Protein AF-D3L8X4-F1 (afdb_monomer_lite)

Secondary structure (DSSP, 8-state):
-------TTHHHHHHHHHHHHHHHHHHHHHHHHHHHHS-HHHHHTTTHHHHHHHHHHHHHHHHHHHHH-TTS-GGGGHHHHHHHHHHHHHHHHHH-HHHHHHHHHHHHHHHHTT-GGGT-SSHHHHHHHHHHHHHHHHHHHHHHHHSS--HHHHHHHHHHHHHHHHHHHHHH---HHHHHHHHHHHHHHHHHHHHH-TT-TTTT----

pLDDT: mean 77.78, std 13.48, range [36.12, 93.31]

Foldseek 3Di:
DDDDPPDPPPPPVVLVVVLVVQLVVLCCLLVLVCVVVFPVVLLVVVPVLNVLLSLLSSLLSSLVLQCLDPVHPNVVSVVSLVSQLVSLVVNCVVPHVVLSVLSNVSSVLSVCCNPVVVVLLDLNVLLVNLLNSLPSSNQSSVCSGPVDDDPVSVVCSVLSSLVSSLVCLVRSDPDPVSSVVSNVVSVVVNVVSCVPDPSNCSVVPPPD

Organism: NCBI:txid655225

Radius of gyration: 18.28 Å; chains: 1; bounding box: 57×39×47 Å

Structure (mmCIF, N/CA/C/O backbone):
data_AF-D3L8X4-F1
#
_entry.id   AF-D3L8X4-F1
#
loop_
_atom_site.group_PDB
_atom_site.id
_atom_site.type_symbol
_atom_site.label_atom_id
_atom_site.label_alt_id
_atom_site.label_comp_id
_atom_site.label_asym_id
_atom_site.label_entity_id
_atom_site.label_seq_id
_atom_site.pdbx_PDB_ins_code
_atom_site.Cartn_x
_atom_site.Cartn_y
_atom_site.Cartn_z
_atom_site.occupancy
_atom_site.B_iso_or_equiv
_atom_site.auth_seq_id
_atom_site.auth_comp_id
_atom_site.auth_asym_id
_atom_site.auth_atom_id
_atom_site.pdbx_PDB_model_num
ATOM 1 N N . MET A 1 1 ? 35.242 19.001 -26.890 1.00 40.59 1 MET A N 1
ATOM 2 C CA . MET A 1 1 ? 33.912 18.676 -26.333 1.00 40.59 1 MET A CA 1
ATOM 3 C C . MET A 1 1 ? 34.114 18.474 -24.847 1.00 40.59 1 MET A C 1
ATOM 5 O O . MET A 1 1 ? 34.851 17.574 -24.482 1.00 40.59 1 MET A O 1
ATOM 9 N N . ASN A 1 2 ? 33.601 19.389 -24.024 1.00 36.94 2 ASN A N 1
ATOM 10 C CA . ASN A 1 2 ? 33.725 19.290 -22.573 1.00 36.94 2 ASN A CA 1
ATOM 11 C C . ASN A 1 2 ? 32.807 18.172 -22.081 1.00 36.94 2 ASN A C 1
ATOM 13 O O . ASN A 1 2 ? 31.586 18.304 -22.165 1.00 36.94 2 ASN A O 1
ATOM 17 N N . ASP A 1 3 ? 33.402 17.101 -21.566 1.00 47.50 3 ASP A N 1
ATOM 18 C CA . ASP A 1 3 ? 32.707 16.118 -20.747 1.00 47.50 3 ASP A CA 1
ATOM 19 C C . ASP A 1 3 ? 32.223 16.820 -19.481 1.00 47.50 3 ASP A C 1
ATOM 21 O O . ASP A 1 3 ? 32.998 17.134 -18.579 1.00 47.50 3 ASP A O 1
ATOM 25 N N . ILE A 1 4 ? 30.928 17.122 -19.437 1.00 46.19 4 ILE A N 1
ATOM 26 C CA . ILE A 1 4 ? 30.266 17.575 -18.219 1.00 46.19 4 ILE A CA 1
ATOM 27 C C . ILE A 1 4 ? 30.192 16.346 -17.304 1.00 46.19 4 ILE A C 1
ATOM 29 O O . ILE A 1 4 ? 29.472 15.398 -17.632 1.00 46.19 4 ILE A O 1
ATOM 33 N N . PRO A 1 5 ? 30.898 16.314 -16.161 1.00 43.34 5 PRO A N 1
ATOM 34 C CA . PRO A 1 5 ? 30.769 15.202 -15.239 1.00 43.34 5 PRO A CA 1
ATOM 35 C C . PRO A 1 5 ? 29.367 15.262 -14.627 1.00 43.34 5 PRO A C 1
ATOM 37 O O . PRO A 1 5 ? 29.060 16.141 -13.819 1.00 43.34 5 PRO A O 1
ATOM 40 N N . VAL A 1 6 ? 28.492 14.332 -15.020 1.00 46.81 6 VAL A N 1
ATOM 41 C CA . VAL A 1 6 ? 27.186 14.147 -14.380 1.00 46.81 6 VAL A CA 1
ATOM 42 C C . VAL A 1 6 ? 27.444 13.784 -12.919 1.00 46.81 6 VAL A C 1
ATOM 44 O O . VAL A 1 6 ? 27.906 12.696 -12.576 1.00 46.81 6 VAL A O 1
ATOM 47 N N . LYS A 1 7 ? 27.213 14.767 -12.052 1.00 41.25 7 LYS A N 1
ATOM 48 C CA . LYS A 1 7 ? 27.505 14.734 -10.624 1.00 41.25 7 LYS A CA 1
ATOM 49 C C . LYS A 1 7 ? 26.702 13.604 -9.964 1.00 41.25 7 LYS A C 1
ATOM 51 O O . LYS A 1 7 ? 25.487 13.697 -9.803 1.00 41.25 7 LYS A O 1
ATOM 56 N N . LYS A 1 8 ? 27.403 12.564 -9.502 1.00 46.94 8 LYS A N 1
ATOM 57 C CA . LYS A 1 8 ? 26.900 11.380 -8.764 1.00 46.94 8 LYS A CA 1
ATOM 58 C C . LYS A 1 8 ? 26.230 11.705 -7.407 1.00 46.94 8 LYS A C 1
ATOM 60 O O . LYS A 1 8 ? 25.920 10.815 -6.627 1.00 46.94 8 LYS A O 1
ATOM 65 N N . THR A 1 9 ? 26.009 12.987 -7.103 1.00 45.62 9 THR A N 1
ATOM 66 C CA . THR A 1 9 ? 25.333 13.481 -5.891 1.00 45.62 9 THR A CA 1
ATOM 67 C C . THR A 1 9 ? 23.811 13.576 -6.045 1.00 45.62 9 THR A C 1
ATOM 69 O O . THR A 1 9 ? 23.129 13.909 -5.081 1.00 45.62 9 THR A O 1
ATOM 72 N N . SER A 1 10 ? 23.272 13.287 -7.236 1.00 52.22 10 SER A N 1
ATOM 73 C CA . SER A 1 10 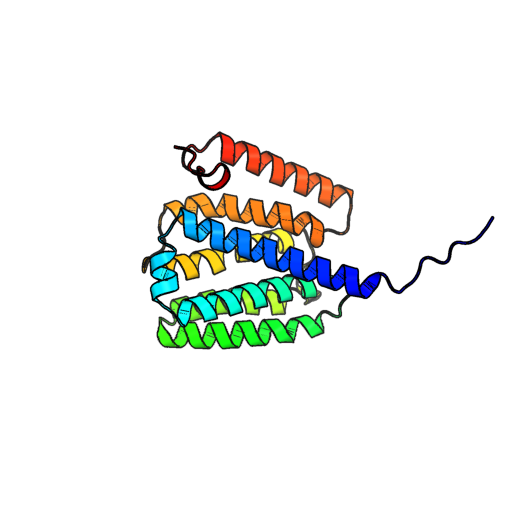? 21.833 13.337 -7.534 1.00 52.22 10 SER A CA 1
ATOM 74 C C . SER A 1 10 ? 21.023 12.152 -6.980 1.00 52.22 10 SER A C 1
ATOM 76 O O . SER A 1 10 ? 19.798 12.217 -7.001 1.00 52.22 10 SER A O 1
ATOM 78 N N . ASP A 1 11 ? 21.654 11.087 -6.472 1.00 68.19 11 ASP A N 1
ATOM 79 C CA . ASP A 1 11 ? 20.924 9.862 -6.104 1.00 68.19 11 ASP A CA 1
ATOM 80 C C . ASP A 1 11 ? 20.135 9.980 -4.792 1.00 68.19 11 ASP A C 1
ATOM 82 O O . ASP A 1 11 ? 18.967 9.604 -4.735 1.00 68.19 11 ASP A O 1
ATOM 86 N N . ARG A 1 12 ? 20.726 10.523 -3.717 1.00 73.38 12 ARG A N 1
ATOM 87 C CA . ARG A 1 12 ? 20.057 10.535 -2.398 1.00 73.38 12 ARG A CA 1
ATOM 88 C C . ARG A 1 12 ? 18.854 11.469 -2.357 1.00 73.38 12 ARG A C 1
ATOM 90 O O . ARG A 1 12 ? 17.791 11.060 -1.901 1.00 73.38 12 ARG A O 1
ATOM 97 N N . SER A 1 13 ? 19.003 12.698 -2.847 1.00 80.25 13 SER A N 1
ATOM 98 C CA . SER A 1 13 ? 17.906 13.671 -2.862 1.00 80.25 13 SER A CA 1
ATOM 99 C C . SER A 1 13 ? 16.756 13.194 -3.749 1.00 80.25 13 SER A C 1
ATOM 101 O O . SER A 1 13 ? 15.600 13.292 -3.352 1.00 80.25 13 SER A O 1
ATOM 103 N N . PHE A 1 14 ? 17.063 12.596 -4.905 1.00 81.19 14 PHE A N 1
ATOM 104 C CA . PHE A 1 14 ? 16.056 12.014 -5.792 1.00 81.19 14 PHE A CA 1
ATOM 105 C C . PHE A 1 14 ? 15.312 10.839 -5.140 1.00 81.19 14 PHE A C 1
ATOM 107 O O . PHE A 1 14 ? 14.086 10.766 -5.231 1.00 81.19 14 PHE A O 1
ATOM 114 N N . LEU A 1 15 ? 16.022 9.952 -4.433 1.00 82.50 15 LEU A N 1
ATOM 115 C CA . LEU A 1 15 ? 15.408 8.847 -3.690 1.00 82.50 15 LEU A CA 1
ATOM 116 C C . LEU A 1 15 ? 14.496 9.344 -2.563 1.00 82.50 15 LEU A C 1
ATOM 118 O O . LEU A 1 15 ? 13.393 8.823 -2.416 1.00 82.50 15 LEU A O 1
ATOM 122 N N . ILE A 1 16 ? 14.923 10.360 -1.806 1.00 84.75 16 ILE A N 1
ATOM 123 C CA . ILE A 1 16 ? 14.124 10.956 -0.724 1.00 84.75 16 ILE A CA 1
ATOM 124 C C . ILE A 1 16 ? 12.859 11.615 -1.285 1.00 84.75 16 ILE A C 1
ATOM 126 O O . ILE A 1 16 ? 11.770 11.431 -0.749 1.00 84.75 16 ILE A O 1
ATOM 130 N N . VAL A 1 17 ? 12.969 12.354 -2.390 1.00 86.88 17 VAL A N 1
ATOM 131 C CA . VAL A 1 17 ? 11.794 12.950 -3.041 1.00 86.88 17 VAL A CA 1
ATOM 132 C C . VAL A 1 17 ? 10.856 11.857 -3.556 1.00 86.88 17 VAL A C 1
ATOM 134 O O . VAL A 1 17 ? 9.650 11.932 -3.339 1.00 86.88 17 VAL A O 1
ATOM 137 N N . SER A 1 18 ? 11.399 10.807 -4.173 1.00 86.12 18 SER A N 1
ATOM 138 C CA . SER A 1 18 ? 10.608 9.708 -4.736 1.00 86.12 18 SER A CA 1
ATOM 139 C C . SER A 1 18 ? 9.872 8.902 -3.663 1.00 86.12 18 SER A C 1
ATOM 141 O O . SER A 1 18 ? 8.694 8.588 -3.845 1.00 86.12 18 SER A O 1
ATOM 143 N N . ILE A 1 19 ? 10.528 8.587 -2.539 1.00 88.56 19 ILE A N 1
ATOM 144 C CA . ILE A 1 19 ? 9.893 7.845 -1.444 1.00 88.56 19 ILE A CA 1
ATOM 145 C C . ILE A 1 19 ? 8.804 8.686 -0.784 1.00 88.56 19 ILE A C 1
ATOM 147 O O . ILE A 1 19 ? 7.702 8.182 -0.576 1.00 88.56 19 ILE A O 1
ATOM 151 N N . SER A 1 20 ? 9.063 9.973 -0.540 1.00 88.88 20 SER A N 1
ATOM 152 C CA . SER A 1 20 ? 8.085 10.891 0.046 1.00 88.88 20 SER A CA 1
ATOM 153 C C . SER A 1 20 ? 6.877 11.072 -0.864 1.00 88.88 20 SER A C 1
ATOM 155 O O . SER A 1 20 ? 5.747 10.959 -0.400 1.00 88.88 20 SER A O 1
ATOM 157 N N . LEU A 1 21 ? 7.096 11.271 -2.167 1.00 89.00 21 LEU A N 1
ATOM 158 C CA . LEU A 1 21 ? 6.015 11.412 -3.140 1.00 89.00 21 LEU A CA 1
ATOM 159 C C . LEU A 1 21 ? 5.182 10.129 -3.246 1.00 89.00 21 LEU A C 1
ATOM 161 O O . LEU A 1 21 ? 3.957 10.187 -3.224 1.00 89.00 21 LEU A O 1
ATOM 165 N N . THR A 1 22 ? 5.833 8.965 -3.308 1.00 88.62 22 THR A N 1
ATOM 166 C CA . THR A 1 22 ? 5.134 7.672 -3.377 1.00 88.62 22 THR A CA 1
ATOM 167 C C . THR A 1 22 ? 4.300 7.436 -2.121 1.00 88.62 22 THR A C 1
ATOM 169 O O . THR A 1 22 ? 3.119 7.108 -2.211 1.00 88.62 22 THR A O 1
ATOM 172 N N . THR A 1 23 ? 4.893 7.675 -0.952 1.00 89.94 23 THR A N 1
ATOM 173 C CA . THR A 1 23 ? 4.225 7.580 0.354 1.00 89.94 23 THR A CA 1
ATOM 174 C C . THR A 1 23 ? 3.018 8.513 0.415 1.00 89.94 23 THR A C 1
ATOM 176 O O . THR A 1 23 ? 1.929 8.081 0.795 1.00 89.94 23 THR A O 1
ATOM 179 N N . ALA A 1 24 ? 3.178 9.768 -0.015 1.00 89.56 24 ALA A N 1
ATOM 180 C CA . ALA A 1 24 ? 2.105 10.753 -0.043 1.00 89.56 24 ALA A CA 1
ATOM 181 C C . ALA A 1 24 ? 0.954 10.324 -0.960 1.00 89.56 24 ALA A C 1
ATOM 183 O O . ALA A 1 24 ? -0.195 10.407 -0.545 1.00 89.56 24 ALA A O 1
ATOM 184 N N . ILE A 1 25 ? 1.239 9.807 -2.160 1.00 90.06 25 ILE A N 1
ATOM 185 C CA . ILE A 1 25 ? 0.203 9.362 -3.105 1.00 90.06 25 ILE A CA 1
ATOM 186 C C . ILE A 1 25 ? -0.567 8.153 -2.561 1.00 90.06 25 ILE A C 1
ATOM 188 O O . ILE A 1 25 ? -1.795 8.156 -2.596 1.00 90.06 25 ILE A O 1
ATOM 192 N N . PHE A 1 26 ? 0.121 7.147 -2.009 1.00 89.81 26 PHE A N 1
ATOM 193 C CA . PHE A 1 26 ? -0.540 5.993 -1.384 1.00 89.81 26 PHE A CA 1
ATOM 194 C C . PHE A 1 26 ? -1.494 6.419 -0.268 1.00 89.81 26 PHE A C 1
ATOM 196 O O . PHE A 1 26 ? -2.656 6.014 -0.246 1.00 89.81 26 PHE A O 1
ATOM 203 N N . ASN A 1 27 ? -1.004 7.267 0.638 1.00 89.69 27 ASN A N 1
ATOM 204 C CA . ASN A 1 27 ? -1.807 7.771 1.742 1.00 89.69 27 ASN A CA 1
ATOM 205 C C . ASN A 1 27 ? -2.957 8.639 1.225 1.00 89.69 27 ASN A C 1
ATOM 207 O O . ASN A 1 27 ? -4.087 8.446 1.656 1.00 89.69 27 ASN A O 1
ATOM 211 N N . PHE A 1 28 ? -2.714 9.523 0.260 1.00 88.38 28 PHE A N 1
ATOM 212 C CA . PHE A 1 28 ? -3.764 10.335 -0.341 1.00 88.38 28 PHE A CA 1
ATOM 213 C C . PHE A 1 28 ? -4.887 9.463 -0.910 1.00 88.38 28 PHE A C 1
ATOM 215 O O . PHE A 1 28 ? -6.039 9.693 -0.570 1.00 88.38 28 PHE A O 1
ATOM 222 N N . ILE A 1 29 ? -4.575 8.415 -1.681 1.00 87.00 29 ILE A N 1
ATOM 223 C CA . ILE A 1 29 ? -5.592 7.509 -2.240 1.00 87.00 29 ILE A CA 1
ATOM 224 C C . ILE A 1 29 ? -6.403 6.828 -1.125 1.00 87.00 29 ILE A C 1
ATOM 226 O O . ILE A 1 29 ? -7.634 6.824 -1.179 1.00 87.00 29 ILE A O 1
ATOM 230 N N . TRP A 1 30 ? -5.744 6.271 -0.103 1.00 87.56 30 TRP A N 1
ATOM 231 C CA . TRP A 1 30 ? -6.435 5.581 0.994 1.00 87.56 30 TRP A CA 1
ATOM 232 C C . TRP A 1 30 ? -7.307 6.516 1.835 1.00 87.56 30 TRP A C 1
ATOM 234 O O . TRP A 1 30 ? -8.463 6.198 2.115 1.00 87.56 30 TRP A O 1
ATOM 244 N N . TRP A 1 31 ? -6.771 7.668 2.231 1.00 85.19 31 TRP A N 1
ATOM 245 C CA . TRP A 1 31 ? -7.456 8.605 3.119 1.00 85.19 31 TRP A CA 1
ATOM 246 C C . TRP A 1 31 ? -8.526 9.423 2.392 1.00 85.19 31 TRP A C 1
ATOM 248 O O . TRP A 1 31 ? -9.583 9.674 2.969 1.00 85.19 31 TRP A O 1
ATOM 258 N N . LEU A 1 32 ? -8.321 9.762 1.115 1.00 82.75 32 LEU A N 1
ATOM 259 C CA . LEU A 1 32 ? -9.352 10.388 0.285 1.00 82.75 32 LEU A CA 1
ATOM 260 C C . LEU A 1 32 ? -10.552 9.452 0.115 1.00 82.75 32 LEU A C 1
ATOM 262 O O . LEU A 1 32 ? -11.692 9.878 0.291 1.00 82.75 32 LEU A O 1
ATOM 266 N N . TYR A 1 33 ? -10.304 8.166 -0.157 1.00 80.06 33 TYR A N 1
ATOM 267 C CA . TYR A 1 33 ? -11.372 7.173 -0.257 1.00 80.06 33 TYR A CA 1
ATOM 268 C C . TYR A 1 33 ? -12.216 7.094 1.026 1.00 80.06 33 TYR A C 1
ATOM 270 O O . TYR A 1 33 ? -13.444 7.008 0.955 1.00 80.06 33 TYR A O 1
ATOM 278 N N . LEU A 1 34 ? -11.572 7.156 2.196 1.00 77.56 34 LEU A N 1
ATOM 279 C CA . LEU A 1 34 ? -12.264 7.147 3.488 1.00 77.56 34 LEU A CA 1
ATOM 280 C C . LEU A 1 34 ? -13.038 8.422 3.773 1.00 77.56 34 LEU A C 1
ATOM 282 O O . LEU A 1 34 ? -14.122 8.331 4.338 1.00 77.56 34 LEU A O 1
ATOM 286 N N . ASN A 1 35 ? -12.502 9.582 3.399 1.00 76.00 35 ASN A N 1
ATOM 287 C CA . ASN A 1 35 ? -13.193 10.856 3.570 1.00 76.00 35 ASN A CA 1
ATOM 288 C C . ASN A 1 35 ? -14.527 10.884 2.820 1.00 76.00 35 ASN A C 1
ATOM 290 O O . ASN A 1 35 ? -15.518 11.411 3.301 1.00 76.00 35 ASN A O 1
ATOM 294 N N . ILE A 1 36 ? -14.543 10.308 1.623 1.00 70.56 36 ILE A N 1
ATOM 295 C CA . ILE A 1 36 ? -15.711 10.371 0.745 1.00 70.56 36 ILE A CA 1
ATOM 296 C C . ILE A 1 36 ? -16.761 9.337 1.161 1.00 70.56 36 ILE A C 1
ATOM 298 O O . ILE A 1 36 ? -17.959 9.590 1.078 1.00 70.56 36 ILE A O 1
ATOM 302 N N . ASN A 1 37 ? -16.321 8.168 1.633 1.00 67.69 37 ASN A N 1
ATOM 303 C CA . ASN A 1 37 ? -17.214 7.058 1.964 1.00 67.69 37 ASN A CA 1
ATOM 304 C C . ASN A 1 37 ? -17.508 6.920 3.459 1.00 67.69 37 ASN A C 1
ATOM 306 O O . ASN A 1 37 ? -18.260 6.026 3.848 1.00 67.69 37 ASN A O 1
ATOM 310 N N . GLY A 1 38 ? -16.939 7.758 4.315 1.00 64.94 38 GLY A N 1
ATOM 311 C CA . GLY A 1 38 ? -17.082 7.694 5.763 1.00 64.94 38 GLY A CA 1
ATOM 312 C C . GLY A 1 38 ? -16.928 9.071 6.388 1.00 64.94 38 GLY A C 1
ATOM 313 O O . GLY A 1 38 ? -16.561 10.029 5.723 1.00 64.94 38 GLY A O 1
ATOM 314 N N . ASN A 1 39 ? -17.217 9.178 7.682 1.00 65.62 39 ASN A N 1
ATOM 315 C CA . ASN A 1 39 ? -17.017 10.433 8.392 1.00 65.62 39 ASN A CA 1
ATOM 316 C C . ASN A 1 39 ? -15.597 10.442 8.977 1.00 65.62 39 ASN A C 1
ATOM 318 O O . ASN A 1 39 ? -15.324 9.705 9.929 1.00 65.62 39 ASN A O 1
ATOM 322 N N . LEU A 1 40 ? -14.674 11.211 8.386 1.00 65.50 40 LEU A N 1
ATOM 323 C CA . LEU A 1 40 ? -13.287 11.299 8.870 1.00 65.50 40 LEU A CA 1
ATOM 324 C C . LEU A 1 40 ? -13.222 11.785 10.322 1.00 65.50 40 LEU A C 1
ATOM 326 O O . LEU A 1 40 ? -12.369 11.324 11.079 1.00 65.50 40 LEU A O 1
ATOM 330 N N . GLU A 1 41 ? -14.166 12.633 10.731 1.00 63.50 41 GLU A N 1
ATOM 331 C CA . GLU A 1 41 ? -14.290 13.121 12.107 1.00 63.50 41 GLU A CA 1
ATOM 332 C C . GLU A 1 41 ? -14.440 11.976 13.114 1.00 63.50 41 GLU A C 1
ATOM 334 O O . GLU A 1 41 ? -13.800 11.999 14.163 1.00 63.50 41 GLU A O 1
ATOM 339 N N . ASN A 1 42 ? -15.179 10.918 12.757 1.00 61.91 42 ASN A N 1
ATOM 340 C CA . ASN A 1 42 ? -15.349 9.744 13.615 1.00 61.91 42 ASN A CA 1
ATOM 341 C C . ASN A 1 42 ? -14.060 8.921 13.761 1.00 61.91 42 ASN A C 1
ATOM 343 O O . ASN A 1 42 ? -13.899 8.216 14.753 1.00 61.91 42 ASN A O 1
ATOM 347 N N . LEU A 1 43 ? -13.147 8.972 12.783 1.00 63.56 43 LEU A N 1
ATOM 348 C CA . LEU A 1 43 ? -11.833 8.326 12.895 1.00 63.56 43 LEU A CA 1
ATOM 349 C C . LEU A 1 43 ? -10.904 9.158 13.775 1.00 63.56 43 LEU A C 1
ATOM 351 O O . LEU A 1 43 ? -10.275 8.616 14.677 1.00 63.56 43 LEU A O 1
ATOM 355 N N . PHE A 1 44 ? -10.842 10.472 13.563 1.00 65.44 44 PHE A N 1
ATOM 356 C CA . PHE A 1 44 ? -10.002 11.346 14.384 1.00 65.44 44 PHE A CA 1
ATOM 357 C C . PHE A 1 44 ? -10.494 11.435 15.835 1.00 65.44 44 PHE A C 1
ATOM 359 O O . PHE A 1 44 ? -9.675 11.531 16.747 1.00 65.44 44 PHE A O 1
ATOM 366 N N . SER A 1 45 ? -11.798 11.280 16.089 1.00 61.22 45 SER A N 1
ATOM 367 C CA . SER A 1 45 ? -12.334 11.152 17.451 1.00 61.22 45 SER A CA 1
ATOM 368 C C . SER A 1 45 ? -11.913 9.855 18.155 1.00 61.22 45 SER A C 1
ATOM 370 O O . SER A 1 45 ? -11.975 9.784 19.378 1.00 61.22 45 SER A O 1
ATOM 372 N N . GLN A 1 46 ? -11.463 8.832 17.414 1.00 65.62 46 GLN A N 1
ATOM 373 C CA . GLN A 1 46 ? -10.865 7.611 17.979 1.00 65.62 46 GLN A CA 1
ATOM 374 C C . GLN A 1 46 ? -9.387 7.810 18.379 1.00 65.62 46 GLN A C 1
ATOM 376 O O . GLN A 1 46 ? -8.743 6.858 18.828 1.00 65.62 46 GLN A O 1
ATOM 381 N N . GLY A 1 47 ? -8.847 9.030 18.229 1.00 72.00 47 GLY A N 1
ATOM 382 C CA . GLY A 1 47 ? -7.544 9.466 18.736 1.00 72.00 47 GLY A CA 1
ATOM 383 C C . GLY A 1 47 ? -6.420 8.504 18.367 1.00 72.00 47 GLY A C 1
ATOM 384 O O . GLY A 1 47 ? -6.038 8.395 17.200 1.00 72.00 47 GLY A O 1
ATOM 385 N N . GLN A 1 48 ? -5.952 7.747 19.361 1.00 75.19 48 GLN A N 1
ATOM 386 C CA . GLN A 1 48 ? -4.840 6.802 19.252 1.00 75.19 48 GLN A CA 1
ATOM 387 C C . GLN A 1 48 ? -4.975 5.808 18.082 1.00 75.19 48 GLN A C 1
ATOM 389 O O . GLN A 1 48 ? -3.978 5.448 17.459 1.00 75.19 48 GLN A O 1
ATOM 394 N N . GLN A 1 49 ? -6.189 5.370 17.731 1.00 75.56 49 GLN A N 1
ATOM 395 C CA . GLN A 1 49 ? -6.372 4.415 16.627 1.00 75.56 49 GLN A CA 1
ATOM 396 C C . GLN A 1 49 ? -6.160 5.042 15.244 1.00 75.56 49 GLN A C 1
ATOM 398 O O . GLN A 1 49 ? -5.676 4.363 14.333 1.00 75.56 49 GLN A O 1
ATOM 403 N N . SER A 1 50 ? -6.469 6.331 15.087 1.00 77.25 50 SER A N 1
ATOM 404 C CA . SER A 1 50 ? -6.222 7.059 13.838 1.00 77.25 50 SER A CA 1
ATOM 405 C C . SER A 1 50 ? -4.727 7.283 13.605 1.00 77.25 50 SER A C 1
ATOM 407 O O . SER A 1 50 ? -4.233 7.042 12.504 1.00 77.25 50 SER A O 1
ATOM 409 N N . GLU A 1 51 ? -3.988 7.628 14.661 1.00 84.88 51 GLU A N 1
ATOM 410 C CA . GLU A 1 51 ? -2.535 7.816 14.620 1.00 84.88 51 GLU A CA 1
ATOM 411 C C . GLU A 1 51 ? -1.809 6.513 14.277 1.00 84.88 51 GLU A C 1
ATOM 413 O O . GLU A 1 51 ? -0.925 6.486 13.419 1.00 84.88 51 GLU A O 1
ATOM 418 N N . LEU A 1 52 ? -2.225 5.403 14.891 1.00 87.56 52 LEU A N 1
ATOM 419 C CA . LEU A 1 52 ? -1.691 4.080 14.578 1.00 87.56 52 LEU A CA 1
ATOM 420 C C . LEU A 1 52 ? -2.023 3.666 13.142 1.00 87.56 52 LEU A C 1
ATOM 422 O O . LEU A 1 52 ? -1.162 3.147 12.435 1.00 87.56 52 LEU A O 1
ATOM 426 N N . SER A 1 53 ? -3.240 3.941 12.674 1.00 86.00 53 SER A N 1
ATOM 427 C CA . SER A 1 53 ? -3.636 3.665 11.289 1.00 86.00 53 SER A CA 1
ATOM 428 C C . SER A 1 53 ? -2.795 4.453 10.279 1.00 86.00 53 SER A C 1
ATOM 430 O O . SER A 1 53 ? -2.384 3.894 9.263 1.00 86.00 53 SER A O 1
ATOM 432 N N . LEU A 1 54 ? -2.472 5.716 10.578 1.00 88.88 54 LEU A N 1
ATOM 433 C CA . LEU A 1 54 ? -1.555 6.540 9.783 1.00 88.88 54 LEU A CA 1
ATOM 434 C C . LEU A 1 54 ? -0.133 5.978 9.785 1.00 88.88 54 LEU A C 1
ATOM 436 O O . LEU A 1 54 ? 0.495 5.856 8.732 1.00 88.88 54 LEU A O 1
ATOM 440 N N . LEU A 1 55 ? 0.381 5.595 10.956 1.00 91.00 55 LEU A N 1
ATOM 441 C CA . LEU A 1 55 ? 1.703 4.982 11.062 1.00 91.00 55 LEU A CA 1
ATOM 442 C C . LEU A 1 55 ? 1.773 3.694 10.231 1.00 91.00 55 LEU A C 1
ATOM 444 O O . LEU A 1 55 ? 2.755 3.455 9.528 1.00 91.00 55 LEU A O 1
ATOM 448 N N . TYR A 1 56 ? 0.706 2.898 10.255 1.00 91.12 56 TYR A N 1
ATOM 449 C CA . TYR A 1 56 ? 0.578 1.679 9.471 1.00 91.12 56 TYR A CA 1
ATOM 450 C C . TYR A 1 56 ? 0.592 1.945 7.956 1.00 91.12 56 TYR A C 1
ATOM 452 O O . TYR A 1 56 ? 1.369 1.314 7.234 1.00 91.12 56 TYR A O 1
ATOM 460 N N . THR A 1 57 ? -0.199 2.903 7.458 1.00 92.19 57 THR A N 1
ATOM 461 C CA . THR A 1 57 ? -0.241 3.248 6.024 1.00 92.19 57 THR A CA 1
ATOM 462 C C . THR A 1 57 ? 1.072 3.854 5.530 1.00 92.19 57 THR A C 1
ATOM 464 O O . THR A 1 57 ? 1.550 3.516 4.440 1.00 92.19 57 THR A O 1
ATOM 467 N N . ILE A 1 58 ? 1.709 4.716 6.326 1.00 93.25 58 ILE A N 1
ATOM 468 C CA . ILE A 1 58 ? 3.038 5.265 6.022 1.00 93.25 58 ILE A CA 1
ATOM 469 C C . ILE A 1 58 ? 4.060 4.130 5.944 1.00 93.25 58 ILE A C 1
ATOM 471 O O . ILE A 1 58 ? 4.797 4.028 4.965 1.00 93.25 58 ILE A O 1
ATOM 475 N N . SER A 1 59 ? 4.061 3.225 6.921 1.00 93.31 59 SER A N 1
ATOM 476 C CA . SER A 1 59 ? 5.021 2.127 6.948 1.00 93.31 59 SER A CA 1
ATOM 477 C C . SER A 1 59 ? 4.856 1.180 5.756 1.00 93.31 59 SER A C 1
ATOM 479 O O . SER A 1 59 ? 5.832 0.820 5.097 1.00 93.31 59 SER A O 1
ATOM 481 N N . LEU A 1 60 ? 3.620 0.822 5.399 1.00 91.88 60 LEU A N 1
ATOM 482 C CA . LEU A 1 60 ? 3.359 -0.009 4.222 1.00 91.88 60 LEU A CA 1
ATOM 483 C C . LEU A 1 60 ? 3.781 0.664 2.917 1.00 91.88 60 LEU A C 1
ATOM 485 O O . LEU A 1 60 ? 4.421 0.025 2.088 1.00 91.88 60 LEU A O 1
ATOM 489 N N . SER A 1 61 ? 3.457 1.940 2.723 1.00 91.75 61 SER A N 1
ATOM 490 C CA . SER A 1 61 ? 3.811 2.645 1.485 1.00 91.75 61 SER A CA 1
ATOM 491 C C . SER A 1 61 ? 5.327 2.814 1.317 1.00 91.75 61 SER A C 1
ATOM 493 O O . SER A 1 61 ? 5.850 2.596 0.221 1.00 91.75 61 SER A O 1
ATOM 495 N N . VAL A 1 62 ? 6.055 3.069 2.409 1.00 90.56 62 VAL A N 1
ATOM 496 C CA . VAL A 1 62 ? 7.527 3.051 2.438 1.00 90.56 62 VAL A CA 1
ATOM 497 C C . VAL A 1 62 ? 8.066 1.657 2.105 1.00 90.56 62 VAL A C 1
ATOM 499 O O . VAL A 1 62 ? 8.977 1.528 1.287 1.00 90.56 62 VAL A O 1
ATOM 502 N N . SER A 1 63 ? 7.491 0.605 2.695 1.00 90.19 63 SER A N 1
ATOM 503 C CA . SER A 1 63 ? 7.859 -0.784 2.404 1.00 90.19 63 SER A CA 1
ATOM 504 C C . SER A 1 63 ? 7.662 -1.129 0.927 1.00 90.19 63 SER A C 1
ATOM 506 O O . SER A 1 63 ? 8.575 -1.646 0.288 1.00 90.19 63 SER A O 1
ATOM 508 N N . ILE A 1 64 ? 6.511 -0.781 0.351 1.00 88.56 64 ILE A N 1
ATOM 509 C CA . ILE A 1 64 ? 6.220 -0.994 -1.070 1.00 88.56 64 ILE A CA 1
ATOM 510 C C . ILE A 1 64 ? 7.256 -0.276 -1.934 1.00 88.56 64 ILE A C 1
ATOM 512 O O . ILE A 1 64 ? 7.829 -0.886 -2.834 1.00 88.56 64 ILE A O 1
ATOM 516 N N . PHE A 1 65 ? 7.562 0.990 -1.645 1.00 87.25 65 PHE A N 1
ATOM 517 C CA . PHE A 1 65 ? 8.575 1.717 -2.405 1.00 87.25 65 PHE A CA 1
ATOM 518 C C . PHE A 1 65 ? 9.947 1.031 -2.339 1.00 87.25 65 PHE A C 1
ATOM 520 O O . PHE A 1 65 ? 10.570 0.822 -3.377 1.00 87.25 65 PHE A O 1
ATOM 527 N N . ILE A 1 66 ? 10.413 0.648 -1.146 1.00 85.12 66 ILE A N 1
ATOM 528 C CA . ILE A 1 66 ? 11.719 -0.009 -0.971 1.00 85.12 66 ILE A CA 1
ATOM 529 C C . ILE A 1 66 ? 11.748 -1.380 -1.655 1.00 85.12 66 ILE A C 1
ATOM 531 O O . ILE A 1 66 ? 12.728 -1.701 -2.319 1.00 85.12 66 ILE A O 1
ATOM 535 N N . GLY A 1 67 ? 10.686 -2.175 -1.518 1.00 81.62 67 GLY A N 1
ATOM 536 C CA . GLY A 1 67 ? 10.597 -3.516 -2.099 1.00 81.62 67 GLY A CA 1
ATOM 537 C C . GLY A 1 67 ? 10.572 -3.523 -3.625 1.00 81.62 67 GLY A C 1
ATOM 538 O O . GLY A 1 67 ? 11.070 -4.459 -4.250 1.00 81.62 67 GLY A O 1
ATOM 539 N N . LEU A 1 68 ? 10.021 -2.470 -4.232 1.00 77.44 68 LEU A N 1
ATOM 540 C CA . LEU A 1 68 ? 9.923 -2.328 -5.686 1.00 77.44 68 LEU A CA 1
ATOM 541 C C . LEU A 1 68 ? 11.101 -1.578 -6.304 1.00 77.44 68 LEU A C 1
ATOM 543 O O . LEU A 1 68 ? 11.403 -1.754 -7.487 1.00 77.44 68 LEU A O 1
ATOM 547 N N . ASN A 1 69 ? 11.778 -0.737 -5.527 1.00 75.50 69 ASN A N 1
ATOM 548 C CA . ASN A 1 69 ? 12.902 0.032 -6.020 1.00 75.50 69 ASN A CA 1
ATOM 549 C C . ASN A 1 69 ? 14.155 -0.845 -6.137 1.00 75.50 69 ASN A C 1
ATOM 551 O O . ASN A 1 69 ? 14.696 -1.330 -5.150 1.00 75.50 69 ASN A O 1
ATOM 555 N N . LYS A 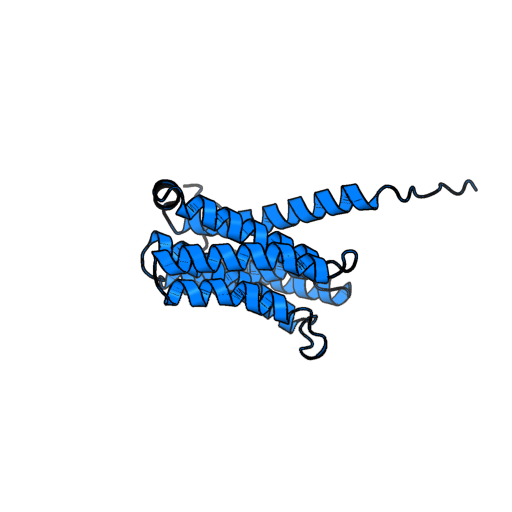1 70 ? 14.684 -0.974 -7.357 1.00 68.69 70 LYS A N 1
ATOM 556 C CA . LYS A 1 70 ? 15.902 -1.753 -7.638 1.00 68.69 70 LYS A CA 1
ATOM 557 C C . LYS A 1 70 ? 17.186 -1.128 -7.073 1.00 68.69 70 LYS A C 1
ATOM 559 O O . LYS A 1 70 ? 18.215 -1.796 -7.059 1.00 68.69 70 LYS A O 1
ATOM 564 N N . ILE A 1 71 ? 17.146 0.143 -6.664 1.00 69.56 71 ILE A N 1
ATOM 565 C CA . ILE A 1 71 ? 18.314 0.880 -6.154 1.00 69.56 71 ILE A CA 1
ATOM 566 C C . ILE A 1 71 ? 18.600 0.527 -4.687 1.00 69.56 71 ILE A C 1
ATOM 568 O O . ILE A 1 71 ? 19.755 0.516 -4.264 1.00 69.56 71 ILE A O 1
ATOM 572 N N . ILE A 1 72 ? 17.560 0.239 -3.903 1.00 69.44 72 ILE A N 1
ATOM 573 C CA . ILE A 1 72 ? 17.670 -0.031 -2.468 1.00 69.44 72 ILE A CA 1
ATOM 574 C C . ILE A 1 72 ? 17.632 -1.548 -2.267 1.00 69.44 72 ILE A C 1
ATOM 576 O O . ILE A 1 72 ? 16.851 -2.246 -2.904 1.00 69.44 72 ILE A O 1
ATOM 580 N N . SER A 1 73 ? 18.482 -2.084 -1.384 1.00 75.56 73 SER A N 1
ATOM 581 C CA . SER A 1 73 ? 18.412 -3.513 -1.064 1.00 75.56 73 SER A CA 1
ATOM 582 C C . SER A 1 73 ? 17.053 -3.842 -0.443 1.00 75.56 73 SER A C 1
ATOM 584 O O . SER A 1 73 ? 16.638 -3.210 0.529 1.00 75.56 73 SER A O 1
ATOM 586 N N . THR A 1 74 ? 16.392 -4.877 -0.965 1.00 77.06 74 THR A N 1
ATOM 587 C CA . THR A 1 74 ? 15.079 -5.346 -0.493 1.00 77.06 74 THR A CA 1
ATOM 588 C C . THR A 1 74 ? 15.085 -5.740 0.983 1.00 77.06 74 THR A C 1
ATOM 590 O O . THR A 1 74 ? 14.036 -5.792 1.607 1.00 77.06 74 THR A O 1
ATOM 593 N N . HIS A 1 75 ? 16.251 -5.973 1.592 1.00 82.88 75 HIS A N 1
ATOM 594 C CA . HIS A 1 75 ? 16.346 -6.279 3.022 1.00 82.88 75 HIS A CA 1
ATOM 595 C C . HIS A 1 75 ? 15.947 -5.081 3.895 1.00 82.88 75 HIS A C 1
ATOM 597 O O . HIS A 1 75 ? 15.394 -5.268 4.976 1.00 82.88 75 HIS A O 1
ATOM 603 N N . TRP A 1 76 ? 16.138 -3.849 3.405 1.00 84.69 76 TRP A N 1
ATOM 604 C CA . TRP A 1 76 ? 15.693 -2.636 4.101 1.00 84.69 76 TRP A CA 1
ATOM 605 C C . TRP A 1 76 ? 14.171 -2.532 4.193 1.00 84.69 76 TRP A C 1
ATOM 607 O O . TRP A 1 76 ? 13.666 -1.825 5.059 1.00 84.69 76 TRP A O 1
ATOM 617 N N . GLN A 1 77 ? 13.439 -3.271 3.355 1.00 87.25 77 GLN A N 1
ATOM 618 C CA . GLN A 1 77 ? 11.983 -3.361 3.407 1.00 87.25 77 GLN A CA 1
ATOM 619 C C . GLN A 1 77 ? 11.487 -3.993 4.721 1.00 87.25 77 GLN A C 1
ATOM 621 O O . GLN A 1 77 ? 10.377 -3.707 5.168 1.00 87.25 77 GLN A O 1
ATOM 626 N N . LEU A 1 78 ? 12.302 -4.827 5.376 1.00 87.69 78 LEU A N 1
ATOM 627 C CA . LEU A 1 78 ? 11.911 -5.536 6.597 1.00 87.69 78 LEU A CA 1
ATOM 628 C C . LEU A 1 78 ? 11.686 -4.596 7.788 1.00 87.69 78 LEU A C 1
ATOM 630 O O . LEU A 1 78 ? 10.863 -4.899 8.650 1.00 87.69 78 LEU A O 1
ATOM 634 N N . ILE A 1 79 ? 12.365 -3.445 7.825 1.00 91.19 79 ILE A N 1
ATOM 635 C CA . ILE A 1 79 ? 12.214 -2.449 8.894 1.00 91.19 79 ILE A CA 1
ATOM 636 C C . ILE A 1 79 ? 10.785 -1.877 8.907 1.00 91.19 79 ILE A C 1
ATOM 638 O O . ILE A 1 79 ? 10.083 -2.069 9.903 1.00 91.19 79 ILE A O 1
ATOM 642 N N . PRO A 1 80 ? 10.290 -1.243 7.823 1.00 92.06 80 PRO A N 1
ATOM 643 C CA . PRO A 1 80 ? 8.918 -0.750 7.794 1.00 92.06 80 PRO A CA 1
ATOM 644 C C . PRO A 1 80 ? 7.879 -1.884 7.849 1.00 92.06 80 PRO A C 1
ATOM 646 O O . PRO A 1 80 ? 6.802 -1.700 8.414 1.00 92.06 80 PRO A O 1
ATOM 649 N N . ILE A 1 81 ? 8.178 -3.087 7.345 1.00 91.69 81 ILE A N 1
ATOM 650 C CA . ILE A 1 81 ? 7.281 -4.241 7.545 1.00 91.69 81 ILE A CA 1
ATOM 651 C C . ILE A 1 81 ? 7.133 -4.565 9.033 1.00 91.69 81 ILE A C 1
ATOM 653 O O . ILE A 1 81 ? 6.019 -4.786 9.495 1.00 91.69 81 ILE A O 1
ATOM 657 N N . SER A 1 82 ? 8.228 -4.562 9.793 1.00 92.12 82 SER A N 1
ATOM 658 C CA . SER A 1 82 ? 8.202 -4.857 11.230 1.00 92.12 82 SER A CA 1
ATOM 659 C C . SER A 1 82 ? 7.373 -3.830 12.002 1.00 92.12 82 SER A C 1
ATOM 661 O O . SER A 1 82 ? 6.579 -4.205 12.862 1.00 92.12 82 SER A O 1
ATOM 663 N N . VAL A 1 83 ? 7.490 -2.545 11.647 1.00 92.81 83 VAL A N 1
ATOM 664 C CA . VAL A 1 83 ? 6.638 -1.483 12.210 1.00 92.81 83 VAL A CA 1
ATOM 665 C C . VAL A 1 83 ? 5.168 -1.730 11.858 1.00 92.81 83 VAL A C 1
ATOM 667 O O . VAL A 1 83 ? 4.316 -1.695 12.742 1.00 92.81 83 VAL A O 1
ATOM 670 N N . ALA A 1 84 ? 4.863 -2.054 10.597 1.00 92.44 84 ALA A N 1
ATOM 671 C CA . ALA A 1 84 ? 3.498 -2.356 10.172 1.00 92.44 84 ALA A CA 1
ATOM 672 C C . ALA A 1 84 ? 2.920 -3.577 10.915 1.00 92.44 84 ALA A C 1
ATOM 674 O O . ALA A 1 84 ? 1.775 -3.536 11.354 1.00 92.44 84 ALA A O 1
ATOM 675 N N . LEU A 1 85 ? 3.712 -4.634 11.121 1.00 92.75 85 LEU A N 1
ATOM 676 C CA . LEU A 1 85 ? 3.319 -5.821 11.888 1.00 92.75 85 LEU A CA 1
ATOM 677 C C . LEU A 1 85 ? 3.033 -5.493 13.358 1.00 92.75 85 LEU A C 1
ATOM 679 O O . LEU A 1 85 ? 2.018 -5.936 13.893 1.00 92.75 85 LEU A O 1
ATOM 683 N N . ALA A 1 86 ? 3.895 -4.703 14.003 1.00 92.56 86 ALA A N 1
ATOM 684 C CA . ALA A 1 86 ? 3.705 -4.295 15.393 1.00 92.56 86 ALA A CA 1
ATOM 685 C C . ALA A 1 86 ? 2.413 -3.482 15.566 1.00 92.56 86 ALA A C 1
ATOM 687 O O . ALA A 1 86 ? 1.628 -3.735 16.481 1.00 92.56 86 ALA A O 1
ATOM 688 N N . VAL A 1 87 ? 2.155 -2.551 14.644 1.00 90.81 87 VAL A N 1
ATOM 689 C CA . VAL A 1 87 ? 0.927 -1.753 14.645 1.00 90.81 87 VAL A CA 1
ATOM 690 C C . VAL A 1 87 ? -0.303 -2.617 14.351 1.00 90.81 87 VAL A C 1
ATOM 692 O O . VAL A 1 87 ? -1.307 -2.498 15.051 1.00 90.81 87 VAL A O 1
ATOM 695 N N . ALA A 1 88 ? -0.222 -3.529 13.378 1.00 89.94 88 ALA A N 1
ATOM 696 C CA . ALA A 1 88 ? -1.297 -4.469 13.058 1.00 89.94 88 ALA A CA 1
ATOM 697 C C . ALA A 1 88 ? -1.685 -5.332 14.264 1.00 89.94 88 ALA A C 1
ATOM 699 O O . ALA A 1 88 ? -2.872 -5.512 14.542 1.00 89.94 88 ALA A O 1
ATOM 700 N N . TYR A 1 89 ? -0.689 -5.828 15.000 1.00 89.75 89 TYR A N 1
ATOM 701 C CA . TYR A 1 89 ? -0.900 -6.587 16.226 1.00 89.75 89 TYR A CA 1
ATOM 702 C C . TYR A 1 89 ? -1.575 -5.737 17.308 1.00 89.75 89 TYR A C 1
ATOM 704 O O . TYR A 1 89 ? -2.549 -6.175 17.915 1.00 89.75 89 TYR A O 1
ATOM 712 N N . TYR A 1 90 ? -1.110 -4.501 17.514 1.00 89.06 90 TYR A N 1
ATOM 713 C CA . TYR A 1 90 ? -1.672 -3.607 18.526 1.00 89.06 90 TYR A CA 1
ATOM 714 C C . TYR A 1 90 ? -3.133 -3.229 18.232 1.00 89.06 90 TYR A C 1
ATOM 716 O O . TYR A 1 90 ? -3.992 -3.393 19.098 1.00 89.06 90 TYR A O 1
ATOM 724 N N . ILE A 1 91 ? -3.434 -2.784 17.004 1.00 84.69 91 ILE A N 1
ATOM 725 C CA . ILE A 1 91 ? -4.805 -2.458 16.573 1.00 84.69 91 ILE A CA 1
ATOM 726 C C . ILE A 1 91 ? -5.693 -3.707 16.651 1.00 84.69 91 ILE A C 1
ATOM 728 O O . ILE A 1 91 ? -6.811 -3.656 17.165 1.00 84.69 91 ILE A O 1
ATOM 732 N N . GLY A 1 92 ? -5.187 -4.842 16.163 1.00 82.50 92 GLY A N 1
ATOM 733 C CA . GLY A 1 92 ? -5.908 -6.109 16.145 1.00 82.50 92 GLY A CA 1
ATOM 734 C C . GLY A 1 92 ? -6.296 -6.605 17.538 1.00 82.50 92 GLY A C 1
ATOM 735 O O . GLY A 1 92 ? -7.432 -7.039 17.728 1.00 82.50 92 GLY A O 1
ATOM 736 N N . ASN A 1 93 ? -5.390 -6.485 18.511 1.00 82.25 93 ASN A N 1
ATOM 737 C CA . ASN A 1 93 ? -5.617 -6.916 19.889 1.00 82.25 93 ASN A CA 1
ATOM 738 C C . ASN A 1 93 ? -6.686 -6.080 20.613 1.00 82.25 93 ASN A C 1
ATOM 740 O O . ASN A 1 93 ? -7.399 -6.601 21.463 1.00 82.25 93 ASN A O 1
ATOM 744 N N . GLN A 1 94 ? -6.822 -4.794 20.275 1.00 80.88 94 GLN A N 1
ATOM 745 C CA . GLN A 1 94 ? -7.831 -3.924 20.889 1.00 80.88 94 GLN A CA 1
ATOM 746 C C . GLN A 1 94 ? -9.235 -4.087 20.299 1.00 80.88 94 GLN A C 1
ATOM 748 O O . GLN A 1 94 ? -10.210 -3.722 20.948 1.00 80.88 94 GLN A O 1
ATOM 753 N N . GLN A 1 95 ? -9.342 -4.587 19.067 1.00 76.75 95 GLN A N 1
ATOM 754 C CA . GLN A 1 95 ? -10.592 -4.572 18.311 1.00 76.75 95 GLN A CA 1
ATOM 755 C C . GLN A 1 95 ? -11.171 -5.973 18.104 1.00 76.75 95 GLN A C 1
ATOM 757 O O . GLN A 1 95 ? -12.193 -6.338 18.685 1.00 76.75 95 GLN A O 1
ATOM 762 N N . ASN A 1 96 ? -10.561 -6.757 17.209 1.00 79.94 96 ASN A N 1
ATOM 763 C CA . ASN A 1 96 ? -11.047 -8.079 16.829 1.00 79.94 96 ASN A CA 1
ATOM 764 C C . ASN A 1 96 ? -9.961 -8.867 16.083 1.00 79.94 96 ASN A C 1
ATOM 766 O O . ASN A 1 96 ? -9.258 -8.323 15.225 1.00 79.94 96 ASN A O 1
ATOM 770 N N . TRP A 1 97 ? -9.916 -10.182 16.302 1.00 81.81 97 TRP A N 1
ATOM 771 C CA . TRP A 1 97 ? -9.024 -11.100 15.589 1.00 81.81 97 TRP A CA 1
ATOM 772 C C . TRP A 1 97 ? -9.206 -11.046 14.063 1.00 81.81 97 TRP A C 1
ATOM 774 O O . TRP A 1 97 ? -8.238 -11.210 13.323 1.00 81.81 97 TRP A O 1
ATOM 784 N N . LYS A 1 98 ? -10.421 -10.755 13.571 1.00 84.94 98 LYS A N 1
ATOM 785 C CA . LYS A 1 98 ? -10.689 -10.599 12.129 1.00 84.94 98 LYS A CA 1
ATOM 786 C C . LYS A 1 98 ? -9.939 -9.411 11.522 1.00 84.94 98 LYS A C 1
ATOM 788 O O . LYS A 1 98 ? -9.372 -9.537 10.441 1.00 84.94 98 LYS A O 1
ATOM 793 N N . ILE A 1 99 ? -9.913 -8.277 12.228 1.00 83.75 99 ILE A N 1
ATOM 794 C CA . ILE A 1 99 ? -9.167 -7.084 11.802 1.00 83.75 99 ILE A CA 1
ATOM 795 C C . ILE A 1 99 ? -7.671 -7.369 11.858 1.00 83.75 99 ILE A C 1
ATOM 797 O O . ILE A 1 99 ? -6.948 -6.997 10.940 1.00 83.75 99 ILE A O 1
ATOM 801 N N . MET A 1 100 ? -7.222 -8.078 12.897 1.00 86.88 100 MET A N 1
ATOM 802 C CA . MET A 1 100 ? -5.827 -8.485 13.029 1.00 86.88 100 MET A CA 1
ATOM 803 C C . MET A 1 100 ? -5.364 -9.310 11.824 1.00 86.88 100 MET A C 1
ATOM 805 O O . MET A 1 100 ? -4.346 -8.985 11.224 1.00 86.88 100 MET A O 1
ATOM 809 N N . LEU A 1 101 ? -6.121 -10.341 11.433 1.00 86.94 101 LEU A N 1
ATOM 810 C CA . LEU A 1 101 ? -5.784 -11.165 10.269 1.00 86.94 101 LEU A CA 1
ATOM 811 C C . LEU A 1 101 ? -5.769 -10.356 8.974 1.00 86.94 101 LEU A C 1
ATOM 813 O O . LEU A 1 101 ? -4.869 -10.533 8.156 1.00 86.94 101 LEU A O 1
ATOM 817 N N . LEU A 1 102 ? -6.747 -9.465 8.797 1.00 87.00 102 LEU A N 1
ATOM 818 C CA . LEU A 1 102 ? -6.831 -8.640 7.601 1.00 87.00 102 LEU A CA 1
ATOM 819 C C . LEU A 1 102 ? -5.646 -7.670 7.520 1.00 87.00 102 LEU A C 1
ATOM 821 O O . LEU A 1 102 ? -5.003 -7.594 6.480 1.00 87.00 102 LEU A O 1
ATOM 825 N N . LEU A 1 103 ? -5.292 -7.007 8.626 1.00 88.75 103 LEU A N 1
ATOM 826 C CA . LEU A 1 103 ? -4.101 -6.161 8.709 1.00 88.75 103 LEU A CA 1
ATOM 827 C C . LEU A 1 103 ? -2.826 -6.969 8.457 1.00 88.75 103 LEU A C 1
ATOM 829 O O . LEU A 1 103 ? -2.021 -6.568 7.632 1.00 88.75 103 LEU A O 1
ATOM 833 N N . LEU A 1 104 ? -2.648 -8.132 9.084 1.00 90.69 104 LEU A N 1
ATOM 834 C CA . LEU A 1 104 ? -1.454 -8.967 8.897 1.00 90.69 104 LEU A CA 1
ATOM 835 C C . LEU A 1 104 ? -1.282 -9.476 7.459 1.00 90.69 104 LEU A C 1
ATOM 837 O O . LEU A 1 104 ? -0.152 -9.729 7.040 1.00 90.69 104 LEU A O 1
ATOM 841 N N . LEU A 1 105 ? -2.367 -9.590 6.689 1.00 90.62 105 LEU A N 1
ATOM 842 C CA . LEU A 1 105 ? -2.330 -10.092 5.317 1.00 90.62 105 LEU A CA 1
ATOM 843 C C . LEU A 1 105 ? -1.386 -9.272 4.426 1.00 90.62 105 LEU A C 1
ATOM 845 O O . LEU A 1 105 ? -0.608 -9.842 3.662 1.00 90.62 105 LEU A O 1
ATOM 849 N N . PHE A 1 106 ? -1.416 -7.942 4.541 1.00 88.88 106 PHE A N 1
ATOM 850 C CA . PHE A 1 106 ? -0.655 -7.069 3.647 1.00 88.88 106 PHE A CA 1
ATOM 851 C C . PHE A 1 106 ? 0.861 -7.073 3.948 1.00 88.88 106 PHE A C 1
ATOM 853 O O . PHE A 1 106 ? 1.640 -7.317 3.026 1.00 88.88 106 PHE A O 1
ATOM 860 N N . PRO A 1 107 ? 1.333 -6.911 5.201 1.00 89.94 107 PRO A N 1
ATOM 861 C CA . PRO A 1 107 ? 2.743 -7.064 5.543 1.00 89.94 107 PRO A CA 1
ATOM 862 C C . PRO A 1 107 ? 3.281 -8.454 5.193 1.00 89.94 107 PRO A C 1
ATOM 864 O O . PRO A 1 107 ? 4.380 -8.554 4.656 1.00 89.94 107 PRO A O 1
ATOM 867 N N . VAL A 1 108 ? 2.510 -9.522 5.442 1.00 89.19 108 VAL A N 1
ATOM 868 C CA . VAL A 1 108 ? 2.915 -10.890 5.078 1.00 89.19 108 VAL A CA 1
ATOM 869 C C . VAL A 1 108 ? 3.075 -11.020 3.565 1.00 89.19 108 VAL A C 1
ATOM 871 O O . VAL A 1 108 ? 4.092 -11.534 3.101 1.00 89.19 108 VAL A O 1
ATOM 874 N N . PHE A 1 109 ? 2.133 -10.491 2.783 1.00 87.69 109 PHE A N 1
ATOM 875 C CA . PHE A 1 109 ? 2.257 -10.452 1.328 1.00 87.69 109 PHE A CA 1
ATOM 876 C C . PHE A 1 109 ? 3.513 -9.688 0.874 1.00 87.69 109 PHE A C 1
ATOM 878 O O . PHE A 1 109 ? 4.238 -10.154 -0.004 1.00 87.69 109 PHE A O 1
ATOM 885 N N . LEU A 1 110 ? 3.840 -8.563 1.517 1.00 86.69 110 LEU A N 1
ATOM 886 C CA . LEU A 1 110 ? 5.049 -7.792 1.212 1.00 86.69 110 LEU A CA 1
ATOM 887 C C . LEU A 1 110 ? 6.352 -8.535 1.542 1.00 86.69 110 LEU A C 1
ATOM 889 O O . LEU A 1 110 ? 7.338 -8.327 0.839 1.00 86.69 110 LEU A O 1
ATOM 893 N N . ILE A 1 111 ? 6.365 -9.417 2.549 1.00 86.56 111 ILE A N 1
ATOM 894 C CA . ILE A 1 111 ? 7.503 -10.315 2.835 1.00 86.56 111 ILE A CA 1
ATOM 895 C C . ILE A 1 111 ? 7.665 -11.360 1.725 1.00 86.56 111 ILE A C 1
ATOM 897 O O . ILE A 1 111 ? 8.787 -11.722 1.367 1.00 86.56 111 ILE A O 1
ATOM 901 N N . LEU A 1 112 ? 6.552 -11.854 1.180 1.00 83.81 112 LEU A N 1
ATOM 902 C CA . LEU A 1 112 ? 6.552 -12.862 0.121 1.00 83.81 112 LEU A CA 1
ATOM 903 C C . LEU A 1 112 ? 6.950 -12.273 -1.239 1.00 83.81 112 LEU A C 1
ATOM 905 O O . LEU A 1 112 ? 7.591 -12.953 -2.037 1.00 83.81 112 LEU A O 1
ATOM 909 N N . LEU A 1 113 ? 6.627 -11.004 -1.489 1.00 77.31 113 LEU A N 1
ATOM 910 C CA . LEU A 1 113 ? 6.879 -10.299 -2.748 1.00 77.31 113 LEU A CA 1
ATOM 911 C C . LEU A 1 113 ? 8.327 -10.407 -3.291 1.00 77.31 113 LEU A C 1
ATOM 913 O O . LEU A 1 113 ? 8.485 -10.708 -4.477 1.00 77.31 113 LEU A O 1
ATOM 917 N N . PRO A 1 114 ? 9.399 -10.232 -2.488 1.00 72.81 114 PRO A N 1
ATOM 918 C CA . PRO A 1 114 ? 10.779 -10.378 -2.961 1.00 72.81 114 PRO A CA 1
ATOM 919 C C . PRO A 1 114 ? 11.234 -11.832 -3.203 1.00 72.81 114 PRO A C 1
ATOM 921 O O . PRO A 1 114 ? 12.338 -12.046 -3.719 1.00 72.81 114 PRO A O 1
ATOM 924 N N . LEU A 1 115 ? 10.441 -12.853 -2.853 1.00 73.38 115 LEU A N 1
ATOM 925 C CA . LEU A 1 115 ? 10.822 -14.251 -3.064 1.00 73.38 115 LEU A CA 1
ATOM 926 C C . LEU A 1 115 ? 10.791 -14.598 -4.557 1.00 73.38 115 LEU A C 1
ATOM 928 O O . LEU A 1 115 ? 9.739 -14.837 -5.146 1.00 73.38 115 LEU A O 1
ATOM 932 N N . LYS A 1 116 ? 11.980 -14.729 -5.161 1.00 63.66 116 LYS A N 1
ATOM 933 C CA . LYS A 1 116 ? 12.152 -15.076 -6.587 1.00 63.66 116 LYS A CA 1
ATOM 934 C C . LYS A 1 116 ? 11.381 -16.331 -7.016 1.00 63.66 116 LYS A C 1
ATOM 936 O O . LYS A 1 116 ? 10.918 -16.390 -8.148 1.00 63.66 116 LYS A O 1
ATOM 941 N N . LYS A 1 117 ? 11.209 -17.303 -6.109 1.00 60.41 117 LYS A N 1
ATOM 942 C CA . LYS A 1 117 ? 10.459 -18.547 -6.359 1.00 60.41 117 LYS A CA 1
ATOM 943 C C . LYS A 1 117 ? 8.979 -18.316 -6.686 1.00 60.41 117 LYS A C 1
ATOM 945 O O . LYS A 1 117 ? 8.379 -19.175 -7.316 1.00 60.41 117 LYS A O 1
ATOM 950 N N . LEU A 1 118 ? 8.405 -17.188 -6.265 1.00 60.38 118 LEU A N 1
ATOM 951 C CA . LEU A 1 118 ? 6.989 -16.876 -6.465 1.00 60.38 118 LEU A CA 1
ATOM 952 C C . LEU A 1 118 ? 6.718 -16.094 -7.761 1.00 60.38 118 LEU A C 1
ATOM 954 O O . LEU A 1 118 ? 5.562 -15.864 -8.085 1.00 60.38 118 LEU A O 1
ATOM 958 N N . HIS A 1 119 ? 7.754 -15.675 -8.506 1.00 59.72 119 HIS A N 1
ATOM 959 C CA . HIS A 1 119 ? 7.622 -14.877 -9.741 1.00 59.72 119 HIS A CA 1
ATOM 960 C C . HIS A 1 119 ? 6.664 -13.665 -9.624 1.00 59.72 119 HIS A C 1
ATOM 962 O O . HIS A 1 119 ? 6.042 -13.239 -10.601 1.00 59.72 119 HIS A O 1
ATOM 968 N N . LEU A 1 120 ? 6.583 -13.066 -8.430 1.00 58.47 120 LEU A N 1
ATOM 969 C CA . LEU A 1 120 ? 5.667 -11.961 -8.132 1.00 58.47 120 LEU A CA 1
ATOM 970 C C . LEU A 1 120 ? 6.098 -10.635 -8.772 1.00 58.47 120 LEU A C 1
ATOM 972 O O . LEU A 1 120 ? 5.288 -9.734 -8.901 1.00 58.47 120 LEU A O 1
ATOM 976 N N . ILE A 1 121 ? 7.329 -10.501 -9.273 1.00 63.88 121 ILE A N 1
ATOM 977 C CA . ILE A 1 121 ? 7.749 -9.323 -10.058 1.00 63.88 121 ILE A CA 1
ATOM 978 C C . ILE A 1 121 ? 7.306 -9.503 -11.524 1.00 63.88 121 ILE A C 1
ATOM 980 O O . ILE A 1 121 ? 8.110 -9.554 -12.452 1.00 63.88 121 ILE A O 1
ATOM 984 N N . SER A 1 122 ? 6.002 -9.676 -11.721 1.00 73.88 122 SER A N 1
ATOM 985 C CA . SER A 1 122 ? 5.330 -9.848 -13.010 1.00 73.88 122 SER A CA 1
ATOM 986 C C . SER A 1 122 ? 4.039 -9.022 -13.050 1.00 73.88 122 SER A C 1
ATOM 988 O O . SER A 1 122 ? 3.664 -8.387 -12.066 1.00 73.88 122 SER A O 1
ATOM 990 N N . ILE A 1 123 ? 3.339 -9.022 -14.187 1.00 72.31 123 ILE A N 1
ATOM 991 C CA . ILE A 1 123 ? 2.035 -8.345 -14.321 1.00 72.31 123 ILE A CA 1
ATOM 992 C C . ILE A 1 123 ? 1.031 -8.880 -13.284 1.00 72.31 123 ILE A C 1
ATOM 994 O O . ILE A 1 123 ? 0.230 -8.115 -12.756 1.00 72.31 123 ILE A O 1
ATOM 998 N N . TYR A 1 124 ? 1.117 -10.167 -12.939 1.00 77.12 124 TYR A N 1
ATOM 999 C CA . TYR A 1 124 ? 0.261 -10.780 -11.925 1.00 77.12 124 TYR A CA 1
ATOM 1000 C C . TYR A 1 124 ? 0.535 -10.223 -10.532 1.00 77.12 124 TYR A C 1
ATOM 1002 O O . TYR A 1 124 ? -0.394 -9.775 -9.873 1.00 77.12 124 TYR A O 1
ATOM 1010 N N . GLY A 1 125 ? 1.800 -10.122 -10.118 1.00 78.81 125 GLY A N 1
ATOM 1011 C CA . GLY A 1 125 ? 2.088 -9.546 -8.806 1.00 78.81 125 GLY A CA 1
ATOM 1012 C C . GLY A 1 125 ? 1.848 -8.036 -8.726 1.00 78.81 125 GLY A C 1
ATOM 1013 O O . GLY A 1 125 ? 1.573 -7.548 -7.634 1.00 78.81 125 GLY A O 1
ATOM 1014 N N . LEU A 1 126 ? 1.859 -7.307 -9.856 1.00 83.56 126 LEU A N 1
ATOM 1015 C CA . LEU A 1 126 ? 1.342 -5.932 -9.930 1.00 83.56 126 LEU A CA 1
ATOM 1016 C C . LEU A 1 126 ? -0.162 -5.886 -9.617 1.00 83.56 126 LEU A C 1
ATOM 1018 O O . LEU A 1 126 ? -0.606 -5.017 -8.867 1.00 83.56 126 LEU A O 1
ATOM 1022 N N . LEU A 1 127 ? -0.948 -6.796 -10.191 1.00 85.25 127 LEU A N 1
ATOM 1023 C CA . LEU A 1 127 ? -2.376 -6.893 -9.898 1.00 85.25 127 LEU A CA 1
ATOM 1024 C C . LEU A 1 127 ? -2.611 -7.307 -8.444 1.00 85.25 127 LEU A C 1
ATOM 1026 O O . LEU A 1 127 ? -3.420 -6.672 -7.777 1.00 85.25 127 LEU A O 1
ATOM 1030 N N . ASP A 1 128 ? -1.858 -8.278 -7.927 1.00 86.62 128 ASP A N 1
ATOM 1031 C CA . ASP A 1 128 ? -1.990 -8.743 -6.544 1.00 86.62 128 ASP A CA 1
ATOM 1032 C C . ASP A 1 128 ? -1.679 -7.629 -5.541 1.00 86.62 128 ASP A C 1
ATOM 1034 O O . ASP A 1 128 ? -2.458 -7.395 -4.619 1.00 86.62 128 ASP A O 1
ATOM 1038 N N . ILE A 1 129 ? -0.581 -6.883 -5.726 1.00 87.12 129 ILE A N 1
ATOM 1039 C CA . ILE A 1 129 ? -0.249 -5.770 -4.826 1.00 87.12 129 ILE A CA 1
ATOM 1040 C C . ILE A 1 129 ? -1.271 -4.632 -4.936 1.00 87.12 129 ILE A C 1
ATOM 1042 O O . ILE A 1 129 ? -1.602 -4.013 -3.926 1.00 87.12 129 ILE A O 1
ATOM 1046 N N . SER A 1 130 ? -1.803 -4.374 -6.134 1.00 88.88 130 SER A N 1
ATOM 1047 C CA . SER A 1 130 ? -2.818 -3.339 -6.352 1.00 88.88 130 SER A CA 1
ATOM 1048 C C . SER A 1 130 ? -4.149 -3.734 -5.723 1.00 88.88 130 SER A C 1
ATOM 1050 O O . SER A 1 130 ? -4.810 -2.901 -5.106 1.00 88.88 130 SER A O 1
ATOM 1052 N N . PHE A 1 131 ? -4.513 -5.013 -5.816 1.00 89.00 131 PHE A N 1
ATOM 1053 C CA . PHE A 1 131 ? -5.682 -5.574 -5.157 1.00 89.00 131 PHE A CA 1
ATOM 1054 C C . PHE A 1 131 ? -5.519 -5.545 -3.638 1.00 89.00 131 PHE A C 1
ATOM 1056 O O . PHE A 1 131 ? -6.413 -5.078 -2.945 1.00 89.00 131 PHE A O 1
ATOM 1063 N N . MET A 1 132 ? -4.365 -5.951 -3.101 1.00 89.06 132 MET A N 1
ATOM 1064 C CA . MET A 1 132 ? -4.089 -5.869 -1.662 1.00 89.06 132 MET A CA 1
ATOM 1065 C C . MET A 1 132 ? -4.153 -4.422 -1.160 1.00 89.06 132 MET A C 1
ATOM 1067 O O . MET A 1 132 ? -4.784 -4.161 -0.135 1.00 89.06 132 MET A O 1
ATOM 1071 N N . ALA A 1 133 ? -3.587 -3.472 -1.911 1.00 88.19 133 ALA A N 1
ATOM 1072 C CA . ALA A 1 133 ? -3.664 -2.047 -1.602 1.00 88.19 133 ALA A CA 1
ATOM 1073 C C . ALA A 1 133 ? -5.100 -1.502 -1.669 1.00 88.19 133 ALA A C 1
ATOM 1075 O O . ALA A 1 133 ? -5.484 -0.703 -0.815 1.00 88.19 133 ALA A O 1
ATOM 1076 N N . GLY A 1 134 ? -5.896 -1.938 -2.646 1.00 86.88 134 GLY A N 1
ATOM 1077 C CA . GLY A 1 134 ? -7.290 -1.524 -2.814 1.00 86.88 134 GLY A CA 1
ATOM 1078 C C . GLY A 1 134 ? -8.269 -2.203 -1.852 1.00 86.88 134 GLY A C 1
ATOM 1079 O O . GLY A 1 134 ? -9.288 -1.615 -1.502 1.00 86.88 134 GLY A O 1
ATOM 1080 N N . PHE A 1 135 ? -7.967 -3.418 -1.397 1.00 86.25 135 PHE A N 1
ATOM 1081 C CA . PHE A 1 135 ? -8.856 -4.222 -0.565 1.00 86.25 135 PHE A CA 1
ATOM 1082 C C . PHE A 1 135 ? -8.539 -4.087 0.919 1.00 86.25 135 PHE A C 1
ATOM 1084 O O . PHE A 1 135 ? -9.390 -3.657 1.695 1.00 86.25 135 PHE A O 1
ATOM 1091 N N . VAL A 1 136 ? -7.330 -4.475 1.333 1.00 84.81 136 VAL A N 1
ATOM 1092 C CA . VAL A 1 136 ? -7.013 -4.758 2.740 1.00 84.81 136 VAL A CA 1
ATOM 1093 C C . VAL A 1 136 ? -7.136 -3.505 3.595 1.00 84.81 136 VAL A C 1
ATOM 1095 O O . VAL A 1 136 ? -7.838 -3.498 4.604 1.00 84.81 136 VAL A O 1
ATOM 1098 N N . LEU A 1 137 ? -6.474 -2.431 3.173 1.00 80.44 137 LEU A N 1
ATOM 1099 C CA . LEU A 1 137 ? -6.405 -1.188 3.932 1.00 80.44 137 LEU A CA 1
ATOM 1100 C C . LEU A 1 137 ? -7.757 -0.464 4.005 1.00 80.44 137 LEU A C 1
ATOM 1102 O O . LEU A 1 137 ? -8.228 -0.206 5.115 1.00 80.44 137 LEU A O 1
ATOM 1106 N N . PRO A 1 138 ? -8.436 -0.204 2.873 1.00 83.62 138 PRO A N 1
ATOM 1107 C CA . PRO A 1 138 ? -9.769 0.391 2.887 1.00 83.62 138 PRO A CA 1
ATOM 1108 C C . PRO A 1 138 ? -10.800 -0.444 3.652 1.00 83.62 138 PRO A C 1
ATOM 1110 O O . PRO A 1 138 ? -11.621 0.125 4.366 1.00 83.62 138 PRO A O 1
ATOM 1113 N N . SER A 1 139 ? -10.730 -1.780 3.573 1.00 83.00 139 SER A N 1
ATOM 1114 C CA . SER A 1 139 ? -11.619 -2.666 4.338 1.00 83.00 139 SER A CA 1
ATOM 1115 C C . SER A 1 139 ? -11.460 -2.475 5.840 1.00 83.00 139 SER A C 1
ATOM 1117 O O . SER A 1 139 ? -12.453 -2.339 6.552 1.00 83.00 139 SER A O 1
ATOM 1119 N N . VAL A 1 140 ? -10.217 -2.469 6.334 1.00 81.44 140 VAL A N 1
ATOM 1120 C CA . VAL A 1 140 ? -9.945 -2.296 7.765 1.00 81.44 140 VAL A CA 1
ATOM 1121 C C . VAL A 1 140 ? -10.412 -0.924 8.230 1.00 81.44 140 VAL A C 1
ATOM 1123 O O . VAL A 1 140 ? -11.114 -0.828 9.231 1.00 81.44 140 VAL A O 1
ATOM 1126 N N . LEU A 1 141 ? -10.074 0.130 7.490 1.00 79.56 141 LEU A N 1
ATOM 1127 C CA . LEU A 1 141 ? -10.386 1.500 7.889 1.00 79.56 141 LEU A CA 1
ATOM 1128 C C . LEU A 1 141 ? -11.899 1.777 7.856 1.00 79.56 141 LEU A C 1
ATOM 1130 O O . LEU A 1 141 ? -12.431 2.373 8.792 1.00 79.56 141 LEU A O 1
ATOM 1134 N N . LEU A 1 142 ? -12.624 1.252 6.862 1.00 80.31 142 LEU A N 1
ATOM 1135 C CA . LEU A 1 142 ? -14.090 1.301 6.846 1.00 80.31 142 LEU A CA 1
ATOM 1136 C C . LEU A 1 142 ? -14.715 0.469 7.968 1.00 80.31 142 LEU A C 1
ATOM 1138 O O . LEU A 1 142 ? -15.723 0.879 8.543 1.00 80.31 142 LEU A O 1
ATOM 1142 N N . TYR A 1 143 ? -14.138 -0.688 8.298 1.00 80.25 143 TYR A N 1
ATOM 1143 C CA . TYR A 1 143 ? -14.616 -1.499 9.413 1.00 80.25 143 TYR A CA 1
ATOM 1144 C C . TYR A 1 143 ? -14.421 -0.775 10.752 1.00 80.25 143 TYR A C 1
ATOM 1146 O O . TYR A 1 143 ? -15.336 -0.776 11.569 1.00 80.25 143 TYR A O 1
ATOM 1154 N N . LEU A 1 144 ? -13.284 -0.107 10.963 1.00 77.00 144 LEU A N 1
ATOM 1155 C CA . LEU A 1 144 ? -13.038 0.711 12.159 1.00 77.00 144 LEU A CA 1
ATOM 1156 C C . LEU A 1 144 ? -14.001 1.911 12.255 1.00 77.00 144 LEU A C 1
ATOM 1158 O O . LEU A 1 144 ? -14.399 2.292 13.354 1.00 77.00 144 LEU A O 1
ATOM 1162 N N . GLN A 1 145 ? -14.430 2.473 11.120 1.00 75.12 145 GLN A N 1
ATOM 1163 C CA . GLN A 1 145 ? -15.408 3.569 11.077 1.00 75.12 145 GLN A CA 1
ATOM 1164 C C . GLN A 1 145 ? -16.860 3.125 11.280 1.00 75.12 145 GLN A C 1
ATOM 1166 O O . GLN A 1 145 ? -17.621 3.791 11.979 1.00 75.12 145 GLN A O 1
ATOM 1171 N N . LYS A 1 146 ? -17.284 2.058 10.592 1.00 75.06 146 LYS A N 1
ATOM 1172 C CA . LYS A 1 146 ? -18.703 1.689 10.438 1.00 75.06 146 LYS A CA 1
ATOM 1173 C C . LYS A 1 146 ? -19.075 0.363 11.102 1.00 75.06 146 LYS A C 1
ATOM 1175 O O . LYS A 1 146 ? -20.244 -0.016 11.070 1.00 75.06 146 LYS A O 1
ATOM 1180 N N . GLY A 1 147 ? -18.103 -0.388 11.619 1.00 74.88 147 GLY A N 1
ATOM 1181 C CA . GLY A 1 147 ? -18.285 -1.734 12.177 1.00 74.88 147 GLY A CA 1
ATOM 1182 C C . GLY A 1 147 ? -18.654 -2.816 11.151 1.00 74.88 147 GLY A C 1
ATOM 1183 O O . GLY A 1 147 ? -18.892 -3.960 11.533 1.00 74.88 147 GLY A O 1
ATOM 1184 N N . ARG A 1 148 ? -18.743 -2.481 9.854 1.00 75.50 148 ARG A N 1
ATOM 1185 C CA . ARG A 1 148 ? -19.125 -3.399 8.767 1.00 75.50 148 ARG A CA 1
ATOM 1186 C C . ARG A 1 148 ? -18.602 -2.936 7.408 1.00 75.50 148 ARG A C 1
ATOM 1188 O O . ARG A 1 148 ? -18.441 -1.740 7.178 1.00 75.50 148 ARG A O 1
ATOM 1195 N N . LEU A 1 149 ? -18.426 -3.887 6.489 1.00 74.06 149 LEU A N 1
ATOM 1196 C CA . LEU A 1 149 ? -18.179 -3.611 5.070 1.00 74.06 149 LEU A CA 1
ATOM 1197 C C . LEU A 1 149 ? -19.513 -3.382 4.346 1.00 74.06 149 LEU A C 1
ATOM 1199 O O . LEU A 1 149 ? -20.466 -4.138 4.543 1.00 74.06 149 LEU A O 1
ATOM 1203 N N . THR A 1 150 ? -19.597 -2.335 3.527 1.00 73.69 150 THR A N 1
ATOM 1204 C CA . THR A 1 150 ? -20.799 -2.007 2.744 1.00 73.69 150 THR A CA 1
ATOM 1205 C C . THR A 1 150 ? -20.724 -2.603 1.338 1.00 73.69 150 THR A C 1
ATOM 1207 O O . THR A 1 150 ? -19.641 -2.881 0.825 1.00 73.69 150 THR A O 1
ATOM 1210 N N . LYS A 1 151 ? -21.880 -2.788 0.685 1.00 73.06 151 LYS A N 1
ATOM 1211 C CA . LYS A 1 151 ? -21.927 -3.201 -0.730 1.00 73.06 151 LYS A CA 1
ATOM 1212 C C . LYS A 1 151 ? -21.256 -2.168 -1.643 1.00 73.06 151 LYS A C 1
ATOM 1214 O O . LYS A 1 151 ? -20.613 -2.550 -2.611 1.00 73.06 151 LYS A O 1
ATOM 1219 N N . ASP A 1 152 ? -21.329 -0.891 -1.276 1.00 73.19 152 ASP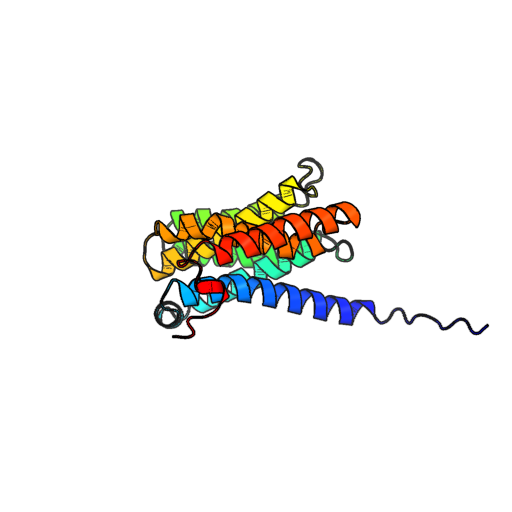 A N 1
ATOM 1220 C CA . ASP A 1 152 ? -20.696 0.202 -2.022 1.00 73.19 152 ASP A CA 1
ATOM 1221 C C . ASP A 1 152 ? -19.174 0.036 -2.088 1.00 73.19 152 ASP A C 1
ATOM 1223 O O . ASP A 1 152 ? -18.583 0.220 -3.147 1.00 73.19 152 ASP A O 1
ATOM 1227 N N . PHE A 1 153 ? -18.542 -0.434 -1.004 1.00 75.06 153 PHE A N 1
ATOM 1228 C CA . PHE A 1 153 ? -17.109 -0.735 -1.008 1.00 75.06 153 PHE A CA 1
ATOM 1229 C C . PHE A 1 153 ? -16.743 -1.825 -2.023 1.00 75.06 153 PHE A C 1
ATOM 1231 O O . PHE A 1 153 ? -15.732 -1.705 -2.711 1.00 75.06 153 PHE A O 1
ATOM 1238 N N . LEU A 1 154 ? -17.567 -2.870 -2.158 1.00 74.88 154 LEU A N 1
ATOM 1239 C CA . LEU A 1 154 ? -17.327 -3.926 -3.148 1.00 74.88 154 LEU A CA 1
ATOM 1240 C C . LEU A 1 154 ? -17.402 -3.382 -4.580 1.00 74.88 154 LEU A C 1
ATOM 1242 O O . LEU A 1 154 ? -16.613 -3.796 -5.427 1.00 74.88 154 LEU A O 1
ATOM 1246 N N . ASN A 1 155 ? -18.286 -2.414 -4.834 1.00 73.06 155 ASN A N 1
ATOM 1247 C CA . ASN A 1 155 ? -18.375 -1.742 -6.130 1.00 73.06 155 ASN A CA 1
ATOM 1248 C C . ASN A 1 155 ? -17.166 -0.826 -6.385 1.00 73.06 155 ASN A C 1
ATOM 1250 O O . ASN A 1 155 ? -16.652 -0.779 -7.502 1.00 73.06 155 ASN A O 1
ATOM 1254 N N . SER A 1 156 ? -16.657 -0.145 -5.354 1.00 77.81 156 SER A N 1
ATOM 1255 C CA . SER A 1 156 ? -15.450 0.688 -5.452 1.00 77.81 156 SER A CA 1
ATOM 1256 C C . SER A 1 156 ? -14.149 -0.118 -5.521 1.00 77.81 156 SER A C 1
ATOM 1258 O O . SER A 1 156 ? -13.117 0.427 -5.909 1.00 77.81 156 SER A O 1
ATOM 1260 N N . LEU A 1 157 ? -14.167 -1.411 -5.184 1.00 81.44 157 LEU A N 1
ATOM 1261 C CA . LEU A 1 157 ? -12.970 -2.249 -5.101 1.00 81.44 157 LEU A CA 1
ATOM 1262 C C . LEU A 1 157 ? -12.225 -2.357 -6.431 1.00 81.44 157 LEU A C 1
ATOM 1264 O O . LEU A 1 157 ? -11.001 -2.212 -6.480 1.00 81.44 157 LEU A O 1
ATOM 1268 N N . LEU A 1 158 ? -12.968 -2.610 -7.510 1.00 83.12 158 LEU A N 1
ATOM 1269 C CA . LEU A 1 158 ? -12.405 -2.714 -8.855 1.00 83.12 158 LEU A CA 1
ATOM 1270 C C . LEU A 1 158 ? -11.722 -1.403 -9.233 1.00 83.12 158 LEU A C 1
ATOM 1272 O O . LEU A 1 158 ? -10.612 -1.392 -9.762 1.00 83.12 158 LEU A O 1
ATOM 1276 N N . LEU A 1 159 ? -12.366 -0.296 -8.888 1.00 84.56 159 LEU A N 1
ATOM 1277 C CA . LEU A 1 159 ? -11.880 1.024 -9.207 1.00 84.56 159 LEU A CA 1
ATOM 1278 C C . LEU A 1 159 ? -10.633 1.400 -8.390 1.00 84.56 159 LEU A C 1
ATOM 1280 O O . LEU A 1 159 ? -9.655 1.857 -8.974 1.00 84.56 159 LEU A O 1
ATOM 1284 N N . LEU A 1 160 ? -10.596 1.118 -7.082 1.00 86.31 160 LEU A N 1
ATOM 1285 C CA . LEU A 1 160 ? -9.380 1.284 -6.272 1.00 86.31 160 LEU A CA 1
ATOM 1286 C C . LEU A 1 160 ? -8.233 0.422 -6.792 1.00 86.31 160 LEU A C 1
ATOM 1288 O O . LEU A 1 160 ? -7.097 0.886 -6.880 1.00 86.31 160 LEU A O 1
ATOM 1292 N N . THR A 1 161 ? -8.533 -0.823 -7.155 1.00 88.06 161 THR A N 1
ATOM 1293 C CA . THR A 1 161 ? -7.540 -1.745 -7.707 1.00 88.06 161 THR A CA 1
ATOM 1294 C C . THR A 1 161 ? -6.958 -1.193 -9.007 1.00 88.06 161 THR A C 1
ATOM 1296 O O . THR A 1 161 ? -5.741 -1.214 -9.183 1.00 88.06 161 THR A O 1
ATOM 1299 N N . LEU A 1 162 ? -7.786 -0.634 -9.895 1.00 86.44 162 LEU A N 1
ATOM 1300 C CA . LEU A 1 162 ? -7.322 0.019 -11.121 1.00 86.44 162 LEU A CA 1
ATOM 1301 C C . LEU A 1 162 ? -6.506 1.285 -10.842 1.00 86.44 162 LEU A C 1
ATOM 1303 O O . LEU A 1 162 ? -5.483 1.480 -11.495 1.00 86.44 162 LEU A O 1
ATOM 1307 N N . THR A 1 163 ? -6.892 2.102 -9.857 1.00 88.19 163 THR A N 1
ATOM 1308 C CA . THR A 1 163 ? -6.131 3.296 -9.448 1.00 88.19 163 THR A CA 1
ATOM 1309 C C . THR A 1 163 ? -4.732 2.911 -8.980 1.00 88.19 163 THR A C 1
ATOM 1311 O O . THR A 1 163 ? -3.739 3.477 -9.446 1.00 88.19 163 THR A O 1
ATOM 1314 N N . PHE A 1 164 ? -4.630 1.900 -8.114 1.00 88.88 164 PHE A N 1
ATOM 1315 C CA . PHE A 1 164 ? -3.336 1.382 -7.681 1.00 88.88 164 PHE A CA 1
ATOM 1316 C C . PHE A 1 164 ? -2.570 0.724 -8.824 1.00 88.88 164 PHE A C 1
ATOM 1318 O O . PHE A 1 164 ? -1.3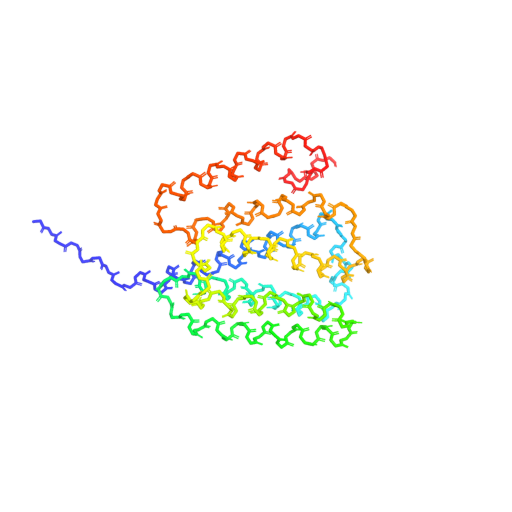71 0.954 -8.930 1.00 88.88 164 PHE A O 1
ATOM 1325 N N . THR A 1 165 ? -3.241 -0.001 -9.722 1.00 87.75 165 THR A N 1
ATOM 1326 C CA . THR A 1 165 ? -2.597 -0.620 -10.892 1.00 87.75 165 THR A CA 1
ATOM 1327 C C . THR A 1 165 ? -1.988 0.440 -11.804 1.00 87.75 165 THR A C 1
ATOM 1329 O O . THR A 1 165 ? -0.831 0.308 -12.195 1.00 87.75 165 THR A O 1
ATOM 1332 N N . PHE A 1 166 ? -2.726 1.511 -12.103 1.00 87.88 166 PHE A N 1
ATOM 1333 C CA . PHE A 1 166 ? -2.250 2.630 -12.915 1.00 87.88 166 PHE A CA 1
ATOM 1334 C C . PHE A 1 166 ? -1.023 3.295 -12.283 1.00 87.88 166 PHE A C 1
ATOM 1336 O O . PHE A 1 166 ? -0.004 3.494 -12.949 1.00 87.88 166 PHE A O 1
ATOM 1343 N N . PHE A 1 167 ? -1.087 3.575 -10.979 1.00 86.50 167 PHE A N 1
ATOM 1344 C CA . PHE A 1 167 ? 0.014 4.197 -10.250 1.00 86.50 167 PHE A CA 1
ATOM 1345 C C . PHE A 1 167 ? 1.252 3.286 -10.165 1.00 86.50 167 PHE A C 1
ATOM 1347 O O . PHE A 1 167 ? 2.368 3.688 -10.508 1.00 86.50 167 PHE A O 1
ATOM 1354 N N . LEU A 1 168 ? 1.063 2.030 -9.759 1.00 85.75 168 LEU A N 1
ATOM 1355 C CA . LEU A 1 168 ? 2.141 1.066 -9.555 1.00 85.75 168 LEU A CA 1
ATOM 1356 C C . LEU A 1 168 ? 2.732 0.542 -10.858 1.00 85.75 168 LEU A C 1
ATOM 1358 O O . LEU A 1 168 ? 3.917 0.220 -10.867 1.00 85.75 168 LEU A O 1
ATOM 1362 N N . ALA A 1 169 ? 1.993 0.513 -11.971 1.00 83.75 169 ALA A N 1
ATOM 1363 C CA . ALA A 1 169 ? 2.542 0.138 -13.277 1.00 83.75 169 ALA A CA 1
ATOM 1364 C C . ALA A 1 169 ? 3.773 0.982 -13.634 1.00 83.75 169 ALA A C 1
ATOM 1366 O O . ALA A 1 169 ? 4.733 0.483 -14.226 1.00 83.75 169 ALA A O 1
ATOM 1367 N N . GLY A 1 170 ? 3.777 2.250 -13.211 1.00 76.44 170 GLY A N 1
ATOM 1368 C CA . GLY A 1 170 ? 4.893 3.159 -13.410 1.00 76.44 170 GLY A CA 1
ATOM 1369 C C . GLY A 1 170 ? 6.172 2.781 -12.661 1.00 76.44 170 GLY A C 1
ATOM 1370 O O . GLY A 1 170 ? 7.258 3.115 -13.144 1.00 76.44 170 GLY A O 1
ATOM 1371 N N . ILE A 1 171 ? 6.039 2.088 -11.530 1.00 75.94 171 ILE A N 1
ATOM 1372 C CA . ILE A 1 171 ? 7.113 1.757 -10.583 1.00 75.94 171 ILE A CA 1
ATOM 1373 C C . ILE A 1 171 ? 7.545 0.289 -10.743 1.00 75.94 171 ILE A C 1
ATOM 1375 O O . ILE A 1 171 ? 8.732 -0.022 -10.726 1.00 75.94 171 ILE A O 1
ATOM 1379 N N . PHE A 1 172 ? 6.579 -0.608 -10.935 1.00 73.88 172 PHE A N 1
ATOM 1380 C CA . PHE A 1 172 ? 6.739 -2.061 -10.903 1.00 73.88 172 PHE A CA 1
ATOM 1381 C C . PHE A 1 172 ? 7.280 -2.634 -12.224 1.00 73.88 172 PHE A C 1
ATOM 1383 O O . PHE A 1 172 ? 8.040 -3.604 -12.232 1.00 73.88 172 PHE A O 1
ATOM 1390 N N . ILE A 1 173 ? 6.905 -2.040 -13.365 1.00 73.81 173 ILE A N 1
ATOM 1391 C CA . ILE A 1 173 ? 7.206 -2.591 -14.692 1.00 73.81 173 ILE A CA 1
ATOM 1392 C C . ILE A 1 173 ? 8.436 -1.923 -15.298 1.00 73.81 173 ILE A C 1
ATOM 1394 O O . ILE A 1 173 ? 8.462 -0.725 -15.568 1.00 73.81 173 ILE A O 1
ATOM 1398 N N . SER A 1 174 ? 9.451 -2.741 -15.585 1.00 68.25 174 SER A N 1
ATOM 1399 C CA . SER A 1 174 ? 10.699 -2.271 -16.202 1.00 68.25 174 SER A CA 1
ATOM 1400 C C . SER A 1 174 ? 10.645 -2.144 -17.730 1.00 68.25 174 SER A C 1
ATOM 1402 O O . SER A 1 174 ? 11.392 -1.351 -18.302 1.00 68.25 174 SER A O 1
ATOM 1404 N N . SER A 1 175 ? 9.755 -2.879 -18.403 1.00 77.19 175 SER A N 1
ATOM 1405 C CA . SER A 1 175 ? 9.580 -2.783 -19.856 1.00 77.19 175 SER A CA 1
ATOM 1406 C C . SER A 1 175 ? 8.753 -1.553 -20.234 1.00 77.19 175 SER A C 1
ATOM 1408 O O . SER A 1 175 ? 7.604 -1.414 -19.816 1.00 77.19 175 SER A O 1
ATOM 1410 N N . LYS A 1 176 ? 9.317 -0.676 -21.078 1.00 79.06 176 LYS A N 1
ATOM 1411 C CA . LYS A 1 176 ? 8.652 0.555 -21.544 1.00 79.06 176 LYS A CA 1
ATOM 1412 C C . LYS A 1 176 ? 7.314 0.275 -22.239 1.00 79.06 176 LYS A C 1
ATOM 1414 O O . LYS A 1 176 ? 6.347 0.987 -21.996 1.00 79.06 176 LYS A O 1
ATOM 1419 N N . ILE A 1 177 ? 7.255 -0.776 -23.060 1.00 82.06 177 ILE A N 1
ATOM 1420 C CA . ILE A 1 177 ? 6.055 -1.143 -23.829 1.00 82.06 177 ILE A CA 1
ATOM 1421 C C . ILE A 1 177 ? 4.961 -1.671 -22.900 1.00 82.06 177 ILE A C 1
ATOM 1423 O O . ILE A 1 177 ? 3.823 -1.223 -22.977 1.00 82.06 177 ILE A O 1
ATOM 1427 N N . GLN A 1 178 ? 5.304 -2.576 -21.979 1.00 80.25 178 GLN A N 1
ATOM 1428 C CA . GLN A 1 178 ? 4.331 -3.113 -21.021 1.00 80.25 178 GLN A CA 1
ATOM 1429 C C . GLN A 1 178 ? 3.801 -2.021 -20.089 1.00 80.25 178 GLN A C 1
ATOM 1431 O O . GLN A 1 178 ? 2.603 -1.968 -19.835 1.00 80.25 178 GLN A O 1
ATOM 1436 N N . LYS A 1 179 ? 4.672 -1.114 -19.630 1.00 83.00 179 LYS A N 1
ATOM 1437 C CA . LYS A 1 179 ? 4.280 0.046 -18.823 1.00 83.00 179 LYS A CA 1
ATOM 1438 C C . LYS A 1 179 ? 3.311 0.957 -19.579 1.00 83.00 179 LYS A C 1
ATOM 1440 O O . LYS A 1 179 ? 2.313 1.376 -19.004 1.00 83.00 179 LYS A O 1
ATOM 1445 N N . PHE A 1 180 ? 3.580 1.231 -20.857 1.00 81.44 180 PHE A N 1
ATOM 1446 C CA . PHE A 1 180 ? 2.681 2.017 -21.702 1.00 81.44 180 PHE A CA 1
ATOM 1447 C C . PHE A 1 180 ? 1.327 1.326 -21.887 1.00 81.44 180 PHE A C 1
ATOM 1449 O O . PHE A 1 180 ? 0.300 1.947 -21.645 1.00 81.44 180 PHE A O 1
ATOM 1456 N N . LEU A 1 181 ? 1.315 0.038 -22.244 1.00 85.62 181 LEU A N 1
ATOM 1457 C CA . LEU A 1 181 ? 0.078 -0.719 -22.455 1.00 85.62 181 LEU A CA 1
ATOM 1458 C C . LEU A 1 181 ? -0.764 -0.811 -21.182 1.00 85.62 181 LEU A C 1
ATOM 1460 O O . LEU A 1 181 ? -1.955 -0.528 -21.220 1.00 85.62 181 LEU A O 1
ATOM 1464 N N . ILE A 1 182 ? -0.157 -1.162 -20.048 1.00 85.00 182 ILE A N 1
ATOM 1465 C CA . ILE A 1 182 ? -0.882 -1.303 -18.780 1.00 85.00 182 ILE A CA 1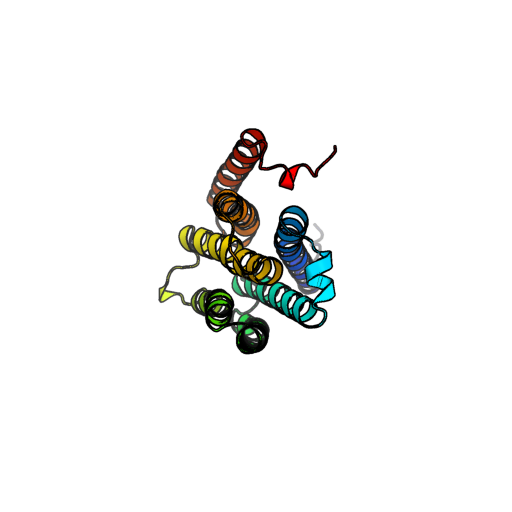
ATOM 1466 C C . ILE A 1 182 ? -1.352 0.056 -18.278 1.00 85.00 182 ILE A C 1
ATOM 1468 O O . ILE A 1 182 ? -2.489 0.160 -17.828 1.00 85.00 182 ILE A O 1
ATOM 1472 N N . GLY A 1 183 ? -0.538 1.106 -18.409 1.00 84.06 183 GLY A N 1
ATOM 1473 C CA . GLY A 1 183 ? -0.951 2.473 -18.096 1.00 84.06 183 GLY A CA 1
ATOM 1474 C C . GLY A 1 183 ? -2.112 2.947 -18.973 1.00 84.06 183 GLY A C 1
ATOM 1475 O O . GLY A 1 183 ? -3.061 3.530 -18.464 1.00 84.06 183 GLY A O 1
ATOM 1476 N N . LEU A 1 184 ? -2.086 2.643 -20.273 1.00 87.31 184 LEU A N 1
ATOM 1477 C CA . LEU A 1 184 ? -3.156 3.003 -21.203 1.00 87.31 184 LEU A CA 1
ATOM 1478 C C . LEU A 1 184 ? -4.441 2.233 -20.887 1.00 87.31 184 LEU A C 1
ATOM 1480 O O . LEU A 1 184 ? -5.495 2.846 -20.760 1.00 87.31 184 LEU A O 1
ATOM 1484 N N . VAL A 1 185 ? -4.367 0.914 -20.697 1.00 87.19 185 VAL A N 1
ATOM 1485 C CA . VAL A 1 185 ? -5.535 0.079 -20.373 1.00 87.19 185 VAL A CA 1
ATOM 1486 C C . VAL A 1 185 ? -6.132 0.468 -19.022 1.00 87.19 185 VAL A C 1
ATOM 1488 O O . VAL A 1 185 ? -7.331 0.708 -18.936 1.00 87.19 185 VAL A O 1
ATOM 1491 N N . SER A 1 186 ? -5.316 0.582 -17.971 1.00 85.50 186 SER A N 1
ATOM 1492 C CA . SER A 1 186 ? -5.815 0.978 -16.647 1.00 85.50 186 SER A CA 1
ATOM 1493 C C . SER A 1 186 ? -6.332 2.417 -16.639 1.00 85.50 186 SER A C 1
ATOM 1495 O O . SER A 1 186 ? -7.404 2.661 -16.101 1.00 85.50 186 SER A O 1
ATOM 1497 N N . GLY A 1 187 ? -5.647 3.355 -17.298 1.00 84.44 187 GLY A N 1
ATOM 1498 C CA . GLY A 1 187 ? -6.077 4.750 -17.399 1.00 84.44 187 GLY A CA 1
ATOM 1499 C C . GLY A 1 187 ? -7.379 4.923 -18.184 1.00 84.44 187 GLY A C 1
ATOM 1500 O O . GLY A 1 187 ? -8.285 5.613 -17.728 1.00 84.44 187 GLY A O 1
ATOM 1501 N N . THR A 1 188 ? -7.518 4.260 -19.334 1.00 85.56 188 THR A N 1
ATOM 1502 C CA . THR A 1 188 ? -8.770 4.288 -20.114 1.00 85.56 188 THR A CA 1
ATOM 1503 C C . THR A 1 188 ? -9.917 3.628 -19.358 1.00 85.56 188 THR A C 1
ATOM 1505 O O . THR A 1 188 ? -11.004 4.198 -19.307 1.00 85.56 188 THR A O 1
ATOM 1508 N N . ALA A 1 189 ? -9.677 2.489 -18.701 1.00 85.50 189 ALA A N 1
ATOM 1509 C CA . ALA A 1 189 ? -10.673 1.847 -17.849 1.00 85.50 189 ALA A CA 1
ATOM 1510 C C . ALA A 1 189 ? -11.107 2.761 -16.692 1.00 85.50 189 ALA A C 1
ATOM 1512 O O . ALA A 1 189 ? -12.303 2.882 -16.442 1.00 85.50 189 ALA A O 1
ATOM 1513 N N . LEU A 1 190 ? -10.167 3.451 -16.035 1.00 84.56 190 LEU A N 1
ATOM 1514 C CA . LEU A 1 190 ? -10.469 4.439 -14.995 1.00 84.56 190 LEU A CA 1
ATOM 1515 C C . LEU A 1 190 ? -11.370 5.557 -15.525 1.00 84.56 190 LEU A C 1
ATOM 1517 O O . LEU A 1 190 ? -12.383 5.850 -14.899 1.00 84.56 190 LEU A O 1
ATOM 1521 N N . ILE A 1 191 ? -11.047 6.139 -16.685 1.00 84.62 191 ILE A N 1
ATOM 1522 C CA . ILE A 1 191 ? -11.865 7.192 -17.308 1.00 84.62 191 ILE A CA 1
ATOM 1523 C C . ILE A 1 191 ? -13.283 6.676 -17.565 1.00 84.62 191 ILE A C 1
ATOM 1525 O O . ILE A 1 191 ? -14.246 7.292 -17.125 1.00 84.62 191 ILE A O 1
ATOM 1529 N N . VAL A 1 192 ? -13.415 5.517 -18.213 1.00 83.69 192 VAL A N 1
ATOM 1530 C CA . VAL A 1 192 ? -14.717 4.923 -18.549 1.00 83.69 192 VAL A CA 1
ATOM 1531 C C . VAL A 1 192 ? -15.542 4.636 -17.292 1.00 83.69 192 VAL A C 1
ATOM 1533 O O . VAL A 1 192 ? -16.712 5.002 -17.225 1.00 83.69 192 VAL A O 1
ATOM 1536 N N . ILE A 1 193 ? -14.942 4.020 -16.273 1.00 79.19 193 ILE A N 1
ATOM 1537 C CA . ILE A 1 193 ? -15.641 3.665 -15.032 1.00 79.19 193 ILE A CA 1
ATOM 1538 C C . ILE A 1 193 ? -16.034 4.919 -14.240 1.00 79.19 193 ILE A C 1
ATOM 1540 O O . ILE A 1 193 ? -17.111 4.950 -13.640 1.00 79.19 193 ILE A O 1
ATOM 1544 N N . CYS A 1 194 ? -15.199 5.959 -14.237 1.00 72.88 194 CYS A N 1
ATOM 1545 C CA . CYS A 1 194 ? -15.545 7.244 -13.635 1.00 72.88 194 CYS A CA 1
ATOM 1546 C C . CYS A 1 194 ? -16.642 7.980 -14.420 1.00 72.88 194 CYS A C 1
ATOM 1548 O O . CYS A 1 194 ? -17.439 8.672 -13.802 1.00 72.88 194 CYS A O 1
ATOM 1550 N N . SER A 1 195 ? -16.718 7.824 -15.746 1.0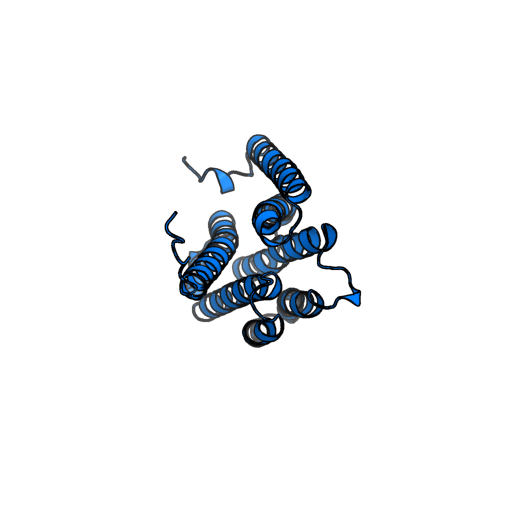0 73.00 195 SER A N 1
ATOM 1551 C CA . SER A 1 195 ? -17.740 8.473 -16.582 1.00 73.00 195 SER A CA 1
ATOM 1552 C C . SER A 1 195 ? -19.095 7.761 -16.597 1.00 73.00 195 SER A C 1
ATOM 1554 O O . SER A 1 195 ? -20.103 8.415 -16.823 1.00 73.00 195 SER A O 1
ATOM 1556 N N . ILE A 1 196 ? -19.136 6.438 -16.410 1.00 71.44 196 ILE A N 1
ATOM 1557 C CA . ILE A 1 196 ? -20.387 5.655 -16.467 1.00 71.44 196 ILE A CA 1
ATOM 1558 C C . ILE A 1 196 ? -21.134 5.672 -15.135 1.00 71.44 196 ILE A C 1
ATOM 1560 O O . ILE A 1 196 ? -22.357 5.561 -15.103 1.00 71.44 196 ILE A O 1
ATOM 1564 N N . ASN A 1 197 ? -20.405 5.731 -14.027 1.00 61.19 197 ASN A N 1
ATOM 1565 C CA . ASN A 1 197 ? -20.999 5.530 -12.721 1.00 61.19 197 ASN A CA 1
ATOM 1566 C C . ASN A 1 197 ? -21.215 6.888 -12.045 1.00 61.19 197 ASN A C 1
ATOM 1568 O O . ASN A 1 197 ? -20.279 7.444 -11.475 1.00 61.19 197 ASN A O 1
ATOM 1572 N N . ASP A 1 198 ? -22.456 7.376 -12.026 1.00 55.28 198 ASP A N 1
ATOM 1573 C CA . ASP A 1 198 ? -22.846 8.557 -11.236 1.00 55.28 198 ASP A CA 1
ATOM 1574 C C . ASP A 1 198 ? -22.586 8.355 -9.728 1.00 55.28 198 ASP A C 1
ATOM 1576 O O . ASP A 1 198 ? -22.506 9.309 -8.964 1.00 55.28 198 ASP A O 1
ATOM 1580 N N . HIS A 1 199 ? -22.389 7.110 -9.276 1.00 50.03 199 HIS A N 1
ATOM 1581 C CA . HIS A 1 199 ? -21.947 6.787 -7.916 1.00 50.03 199 HIS A CA 1
ATOM 1582 C C . HIS A 1 199 ? -20.422 6.846 -7.709 1.00 50.03 199 HIS A C 1
ATOM 1584 O O . HIS A 1 199 ? -19.960 6.772 -6.573 1.00 50.03 199 HIS A O 1
ATOM 1590 N N . ASN A 1 200 ? -19.621 7.043 -8.763 1.00 53.25 200 ASN A N 1
ATOM 1591 C CA . ASN A 1 200 ? -18.181 7.311 -8.673 1.00 53.25 200 ASN A CA 1
ATOM 1592 C C . ASN A 1 200 ? -17.888 8.822 -8.555 1.00 53.25 200 ASN A C 1
ATOM 1594 O O . ASN A 1 200 ? -16.873 9.315 -9.053 1.00 53.25 200 ASN A O 1
ATOM 1598 N N . LEU A 1 201 ? -18.721 9.545 -7.800 1.00 51.41 201 LEU A N 1
ATOM 1599 C CA . LEU A 1 201 ? -18.527 10.954 -7.418 1.00 51.41 201 LEU A CA 1
ATOM 1600 C C . LEU A 1 201 ? -17.208 11.223 -6.671 1.00 51.41 201 LEU A C 1
ATOM 1602 O O . LEU A 1 201 ? -16.776 12.366 -6.551 1.00 51.41 201 LEU A O 1
ATOM 1606 N N . TRP A 1 202 ? -16.526 10.176 -6.201 1.00 53.41 202 TRP A N 1
ATOM 1607 C CA . TRP A 1 202 ? -15.254 10.286 -5.493 1.00 53.41 202 TRP A CA 1
ATOM 1608 C C . TRP A 1 202 ? -14.071 10.819 -6.335 1.00 53.41 202 TRP A C 1
ATOM 1610 O O . TRP A 1 202 ? -13.102 11.298 -5.751 1.00 53.41 202 TRP A O 1
ATOM 1620 N N . PHE A 1 203 ? -14.128 10.776 -7.678 1.00 46.53 203 PHE A N 1
ATOM 1621 C CA . PHE A 1 203 ? -13.053 11.307 -8.541 1.00 46.53 203 PHE A CA 1
ATOM 1622 C C . PHE A 1 203 ? -13.234 12.791 -8.895 1.00 46.53 203 PHE A C 1
ATOM 1624 O O . PHE A 1 203 ? -12.250 13.494 -9.110 1.00 46.53 203 PHE A O 1
ATOM 1631 N N . LEU A 1 204 ? -14.477 13.279 -8.953 1.00 48.12 204 LEU A N 1
ATOM 1632 C CA . LEU A 1 204 ? -14.770 14.665 -9.338 1.00 48.12 204 LEU A CA 1
ATOM 1633 C C . LEU A 1 204 ? -14.875 15.621 -8.146 1.00 48.12 204 LEU A C 1
ATOM 1635 O O . LEU A 1 204 ? -14.895 16.832 -8.348 1.00 48.12 204 LEU A O 1
ATOM 1639 N N . GLY A 1 205 ? -14.894 15.096 -6.917 1.00 43.66 205 GLY A N 1
ATOM 1640 C CA . GLY A 1 205 ? -15.291 15.881 -5.758 1.00 43.66 205 GLY A CA 1
ATOM 1641 C C . GLY A 1 205 ? -16.774 16.230 -5.870 1.00 43.66 205 GLY A C 1
ATOM 1642 O O . GLY A 1 205 ? -17.299 16.547 -6.935 1.00 43.66 205 GLY A O 1
ATOM 1643 N N . THR A 1 206 ? -17.497 16.141 -4.768 1.00 40.19 206 THR A N 1
ATOM 1644 C CA . THR A 1 206 ? -18.850 16.689 -4.686 1.00 40.19 206 THR A CA 1
ATOM 1645 C C . THR A 1 206 ? -18.768 18.202 -4.902 1.00 40.19 206 THR A C 1
ATOM 1647 O O . THR A 1 206 ? -18.447 18.946 -3.980 1.00 40.19 206 THR A O 1
ATOM 1650 N N . LEU A 1 207 ? -18.974 18.643 -6.144 1.00 36.97 207 LEU A N 1
ATOM 1651 C CA . LEU A 1 207 ? -19.044 20.048 -6.551 1.00 36.97 207 LEU A CA 1
ATOM 1652 C C . LEU A 1 207 ? -20.490 20.573 -6.580 1.00 36.97 207 LEU A C 1
ATOM 1654 O O . LEU A 1 207 ? -20.768 21.555 -7.262 1.00 36.97 207 LEU A O 1
ATOM 1658 N N . PHE A 1 208 ? -21.393 19.941 -5.829 1.00 36.12 208 PHE A N 1
ATOM 1659 C CA . PHE A 1 208 ? -22.745 20.430 -5.570 1.00 36.12 208 PHE A CA 1
ATOM 1660 C C . PHE A 1 208 ? -23.149 20.122 -4.133 1.00 36.12 208 PHE A C 1
ATOM 1662 O O . PHE A 1 208 ? -22.901 18.972 -3.697 1.00 36.12 208 PHE A O 1
#

Sequence (208 aa):
MNDIPVKKTSDRSFLIVSISLTTAIFNFIWWLYLNINGNLENLFSQGQQSELSLLYTISLSVSIFIGLNKIISTHWQLIPISVALAVAYYIGNQQNWKIMLLLLLFPVFLILLPLKKLHLISIYGLLDISFMAGFVLPSVLLYLQKGRLTKDFLNSLLLLTLTFTFFLAGIFISSKIQKFLIGLVSGTALIVICSINDHNLWFLGTLF